Protein AF-A0A238W0Q8-F1 (afdb_monomer)

Secondary structure (DSSP, 8-state):
-HHHHHHHHHHHHHHHHHHHGGG-TTS--HHHHHHHHHHHHHHHHHHHHHHHHHH---------S---------TTHHHHHHHHHHHTT-TTHHHHHHHHHHHHHHHHHHHHHHHTT--HHHHHHHHHHTTT-S-HHHHHHH-SSSPPPHHHHHHHHHTT--HHHHHHHHHHHHHHHHS---GGGGS---S---S-------------

Organism: Halorubrum vacuolatum (NCBI:txid63740)

Foldseek 3Di:
DVVVVVVVVVVVVVVVVVVVCVVVPDDDDPVVVVVVVVVVVVVVVVVVVVVVVVVPPPPPPCPPDPDDDPPDPDPCPVVVVLVVCLQDPDPCNVVSLVVNLVVLLQLLLVLLCVLVVHDSVVSNVCLQCLVSFPQQLLSCSRHPNRPRDPVVVVVCVVVVHDSSVVNSVSSVVRSCVSPVDPPVVVPDPDPPDDDDDDDDDDDDDDDD

Solvent-accessible surface area (backbone atoms only — not comparable to full-atom values): 12603 Å² total; per-residue (Å²): 116,69,69,62,51,52,51,50,52,50,52,51,51,51,54,51,55,57,65,63,49,71,80,60,85,81,81,76,58,69,64,58,57,50,52,52,50,54,50,52,49,51,52,54,49,50,54,50,50,55,51,47,62,73,62,57,70,77,80,73,76,81,72,70,85,70,80,85,65,81,78,75,85,58,89,59,54,68,58,53,51,48,50,50,44,40,71,47,94,47,95,61,20,67,63,46,44,50,52,53,49,50,53,53,44,53,52,44,22,54,30,42,13,62,61,66,73,44,53,61,66,60,20,43,50,31,37,39,68,21,72,66,45,91,49,62,52,25,17,24,60,62,5,90,79,36,78,55,62,66,69,59,58,52,50,33,55,74,73,72,45,57,69,68,55,55,23,52,53,39,37,51,56,49,36,44,70,52,44,66,66,82,66,71,81,79,72,72,92,83,83,82,90,80,90,89,88,88,85,85,82,90,83,82,92,86,84,136

Mean predicted aligned error: 18.03 Å

Sequence (208 aa):
MRLRVAVGVATVLAGFILLFDHGLAGTIAFSTVAVTLVGAFAVVQGLRYANARRRAERRSLDPGEPERRVQAVVPGTEFDSDLTRAIGTSPRRYGLRKRLRERVRAVAITATARERNCSTARAADLVATGEWTDDPVAAAFLSPERTAPIGHRIRTRLLGRSTFRAGVEASMAAIQRADPLDTGSLADPEATTDGAEADAGKHTTEAG

Radius of gyration: 30.11 Å; Cα contacts (8 Å, |Δi|>4): 121; chains: 1; bounding box: 108×70×56 Å

pLDDT: mean 70.7, std 15.96, range [40.28, 94.06]

InterPro domains:
  IPR055693 Protein of unknown function DUF7269 [PF23933] (7-170)

Structure (mmCIF, N/CA/C/O backbone):
data_AF-A0A238W0Q8-F1
#
_entry.id   AF-A0A238W0Q8-F1
#
loop_
_atom_site.group_PDB
_atom_site.id
_atom_site.type_symbol
_atom_site.label_atom_id
_atom_site.label_alt_id
_atom_site.label_comp_id
_atom_site.label_asym_id
_atom_site.label_entity_id
_atom_site.label_seq_id
_atom_site.pdbx_PDB_ins_code
_atom_site.Cartn_x
_atom_site.Cartn_y
_atom_site.Cartn_z
_atom_site.occupancy
_atom_site.B_iso_or_equiv
_atom_site.auth_seq_id
_atom_site.auth_comp_id
_atom_site.auth_asym_id
_atom_site.auth_atom_id
_atom_site.pdbx_PDB_model_num
ATOM 1 N N . MET A 1 1 ? 18.923 9.807 -11.288 1.00 49.41 1 MET A N 1
ATOM 2 C CA . MET A 1 1 ? 20.375 9.952 -11.527 1.00 49.41 1 MET A CA 1
ATOM 3 C C . MET A 1 1 ? 21.129 8.636 -11.310 1.00 49.41 1 MET A C 1
ATOM 5 O O . MET A 1 1 ? 21.748 8.163 -12.249 1.00 49.41 1 MET A O 1
ATOM 9 N N . ARG A 1 2 ? 20.969 7.965 -10.157 1.00 49.28 2 ARG A N 1
ATOM 10 C CA . ARG A 1 2 ? 21.691 6.722 -9.793 1.00 49.28 2 ARG A CA 1
ATOM 11 C C . ARG A 1 2 ? 21.525 5.526 -10.750 1.00 49.28 2 ARG A C 1
ATOM 13 O O . ARG A 1 2 ? 22.473 4.784 -10.946 1.00 49.28 2 ARG A O 1
ATOM 20 N N . LEU A 1 3 ? 20.368 5.372 -11.403 1.00 49.50 3 LEU A N 1
ATOM 21 C CA . LEU A 1 3 ? 20.134 4.263 -12.346 1.00 49.50 3 LEU A CA 1
ATOM 22 C C . LEU A 1 3 ? 20.992 4.368 -13.620 1.00 49.50 3 LEU A C 1
ATOM 24 O O . LEU A 1 3 ? 21.417 3.354 -14.149 1.00 49.50 3 LEU A O 1
ATOM 28 N N . ARG A 1 4 ? 21.276 5.588 -14.097 1.00 63.28 4 ARG A N 1
ATOM 29 C CA . ARG A 1 4 ? 22.140 5.793 -15.274 1.00 63.28 4 ARG A CA 1
ATOM 30 C C . ARG A 1 4 ? 23.601 5.491 -14.942 1.00 63.28 4 ARG A C 1
ATOM 32 O O . ARG A 1 4 ? 24.295 4.899 -15.754 1.00 63.28 4 ARG A O 1
ATOM 39 N N . VAL A 1 5 ? 24.019 5.837 -13.724 1.00 60.97 5 VAL A N 1
ATOM 40 C CA . VAL A 1 5 ? 25.353 5.523 -13.195 1.00 60.97 5 VAL A CA 1
ATOM 41 C C . VAL A 1 5 ? 25.516 4.016 -13.002 1.00 60.97 5 VAL A C 1
ATOM 43 O O . VAL A 1 5 ? 26.518 3.469 -13.429 1.00 60.97 5 VAL A O 1
ATOM 46 N N . ALA A 1 6 ? 24.509 3.322 -12.461 1.00 59.78 6 ALA A N 1
ATOM 47 C CA . ALA A 1 6 ? 24.547 1.865 -12.313 1.00 59.78 6 ALA A CA 1
ATOM 48 C C . ALA A 1 6 ? 24.625 1.134 -13.664 1.00 59.78 6 ALA A C 1
ATOM 50 O O . ALA A 1 6 ? 25.367 0.168 -13.789 1.00 59.78 6 ALA A O 1
ATOM 51 N N . VAL A 1 7 ? 23.904 1.623 -14.681 1.00 73.50 7 VAL A N 1
ATOM 52 C CA . VAL A 1 7 ? 23.997 1.088 -16.048 1.00 73.50 7 VAL A CA 1
ATOM 53 C C . VAL A 1 7 ? 25.386 1.339 -16.634 1.00 73.50 7 VAL A C 1
ATOM 55 O O . VAL A 1 7 ? 25.973 0.416 -17.174 1.00 73.50 7 VAL A O 1
ATOM 58 N N . GLY A 1 8 ? 25.949 2.540 -16.462 1.00 71.06 8 GLY A N 1
ATOM 59 C CA . GLY A 1 8 ? 27.312 2.839 -16.911 1.00 71.06 8 GLY A CA 1
ATOM 60 C C . GLY A 1 8 ? 28.369 1.960 -16.237 1.00 71.06 8 GLY A C 1
ATOM 61 O O . GLY A 1 8 ? 29.211 1.390 -16.920 1.00 71.06 8 GLY A O 1
ATOM 62 N N . VAL A 1 9 ? 28.285 1.785 -14.915 1.00 74.12 9 VAL A N 1
ATOM 63 C CA . VAL A 1 9 ? 29.198 0.921 -14.145 1.00 74.12 9 VAL A CA 1
ATOM 64 C C . VAL A 1 9 ? 29.066 -0.541 -14.574 1.00 74.12 9 VAL A C 1
ATOM 66 O O . VAL A 1 9 ? 30.078 -1.213 -14.739 1.00 74.12 9 VAL A O 1
ATOM 69 N N . ALA A 1 10 ? 27.847 -1.025 -14.826 1.00 68.81 10 ALA A N 1
ATOM 70 C CA . ALA A 1 10 ? 27.628 -2.374 -15.342 1.00 68.81 10 ALA A CA 1
ATOM 71 C C . ALA A 1 10 ? 28.219 -2.562 -16.750 1.00 68.81 10 ALA A C 1
ATOM 73 O O . ALA A 1 10 ? 28.821 -3.597 -17.013 1.00 68.81 10 ALA A O 1
ATOM 74 N N . THR A 1 11 ? 28.112 -1.561 -17.634 1.00 79.62 11 THR A N 1
ATOM 75 C CA . THR A 1 11 ? 28.726 -1.599 -18.972 1.00 79.62 11 THR A CA 1
ATOM 76 C C . THR A 1 11 ? 30.251 -1.619 -18.897 1.00 79.62 11 THR A C 1
ATOM 78 O O . THR A 1 11 ? 30.885 -2.380 -19.623 1.00 79.62 11 THR A O 1
ATOM 81 N N . VAL A 1 12 ? 30.845 -0.822 -18.004 1.00 75.88 12 VAL A N 1
ATOM 82 C CA . VAL A 1 12 ? 32.301 -0.802 -17.793 1.00 75.88 12 VAL A CA 1
ATOM 83 C C . VAL A 1 12 ? 32.783 -2.133 -17.217 1.00 75.88 12 VAL A C 1
ATOM 85 O O . VAL A 1 12 ? 33.750 -2.685 -17.728 1.00 75.88 12 VAL A O 1
ATOM 88 N N . LEU A 1 13 ? 32.084 -2.695 -16.224 1.00 73.12 13 LEU A N 1
ATOM 89 C CA . LEU A 1 13 ? 32.409 -4.011 -15.664 1.00 73.12 13 LEU A CA 1
ATOM 90 C C . LEU A 1 13 ? 32.263 -5.131 -16.700 1.00 73.12 13 LEU A C 1
ATOM 92 O O . LEU A 1 13 ? 33.123 -5.999 -16.770 1.00 73.12 13 LEU A O 1
ATOM 96 N N . ALA A 1 14 ? 31.225 -5.094 -17.538 1.00 67.00 14 ALA A N 1
ATOM 97 C CA . ALA A 1 14 ? 31.045 -6.060 -18.618 1.00 67.00 14 ALA A CA 1
ATOM 98 C C . ALA A 1 14 ? 32.170 -5.964 -19.661 1.00 67.00 14 ALA A C 1
ATOM 100 O O . ALA A 1 14 ? 32.741 -6.984 -20.032 1.00 67.00 14 ALA A O 1
ATOM 101 N N . GLY A 1 15 ? 32.544 -4.751 -20.084 1.00 66.88 15 GLY A N 1
ATOM 102 C CA . GLY A 1 15 ? 33.684 -4.543 -20.984 1.00 66.88 15 GLY A CA 1
ATOM 103 C C . GLY A 1 15 ? 35.014 -4.991 -20.370 1.00 66.88 15 GLY A C 1
ATOM 104 O O . GLY A 1 15 ? 35.845 -5.577 -21.057 1.00 66.88 15 GLY A O 1
ATOM 105 N N . PHE A 1 16 ? 35.192 -4.779 -19.065 1.00 67.00 16 PHE A N 1
ATOM 106 C CA . PHE A 1 16 ? 36.380 -5.202 -18.325 1.00 67.00 16 PHE A CA 1
ATOM 107 C C . PHE A 1 16 ? 36.484 -6.731 -18.210 1.00 67.00 16 PHE A C 1
ATOM 109 O O . PHE A 1 16 ? 37.559 -7.289 -18.401 1.00 67.00 16 PHE A O 1
ATOM 116 N N . ILE A 1 17 ? 35.360 -7.416 -17.978 1.00 62.00 17 ILE A N 1
ATOM 117 C CA . ILE A 1 17 ? 35.271 -8.885 -17.984 1.00 62.00 17 ILE A CA 1
ATOM 118 C C . ILE A 1 17 ? 35.602 -9.446 -19.378 1.00 62.00 17 ILE A C 1
ATOM 120 O O . ILE A 1 17 ? 36.317 -10.437 -19.470 1.00 62.00 17 ILE A O 1
ATOM 124 N N . LEU A 1 18 ? 35.169 -8.781 -20.459 1.00 60.59 18 LEU A N 1
ATOM 125 C CA . LEU A 1 18 ? 35.521 -9.168 -21.834 1.00 60.59 18 LEU A CA 1
ATOM 126 C C . LEU A 1 18 ? 37.022 -9.021 -22.146 1.00 60.59 18 LEU A C 1
ATOM 128 O O . LEU A 1 18 ? 37.556 -9.817 -22.916 1.00 60.59 18 LEU A O 1
ATOM 132 N N . LEU A 1 19 ? 37.709 -8.027 -21.569 1.00 60.88 19 LEU A N 1
ATOM 133 C CA . LEU A 1 19 ? 39.157 -7.846 -21.755 1.00 60.88 19 LEU A CA 1
ATOM 134 C C . LEU A 1 19 ? 39.982 -8.920 -21.031 1.00 60.88 19 LEU A C 1
ATOM 136 O O . LEU A 1 19 ? 41.048 -9.296 -21.513 1.00 60.88 19 LEU A O 1
ATOM 140 N N . PHE A 1 20 ? 39.491 -9.422 -19.894 1.00 56.53 20 PHE A N 1
ATOM 141 C CA . PHE A 1 20 ? 40.153 -10.487 -19.132 1.00 56.53 20 PHE A CA 1
ATOM 142 C C . PHE A 1 20 ? 40.028 -11.872 -19.788 1.00 56.53 20 PHE A C 1
ATOM 144 O O . PHE A 1 20 ? 40.847 -12.749 -19.518 1.00 56.53 20 PHE A O 1
ATOM 151 N N . ASP A 1 21 ? 39.057 -12.064 -20.683 1.00 52.38 21 ASP A N 1
ATOM 152 C CA . ASP A 1 21 ? 38.753 -13.366 -21.292 1.00 52.38 21 ASP A CA 1
ATOM 153 C C . ASP A 1 21 ? 39.606 -13.685 -22.541 1.00 52.38 21 ASP A C 1
ATOM 155 O O . ASP A 1 21 ? 39.632 -14.815 -23.024 1.00 52.38 21 ASP A O 1
ATOM 159 N N . HIS A 1 22 ? 40.400 -12.727 -23.043 1.00 52.47 22 HIS A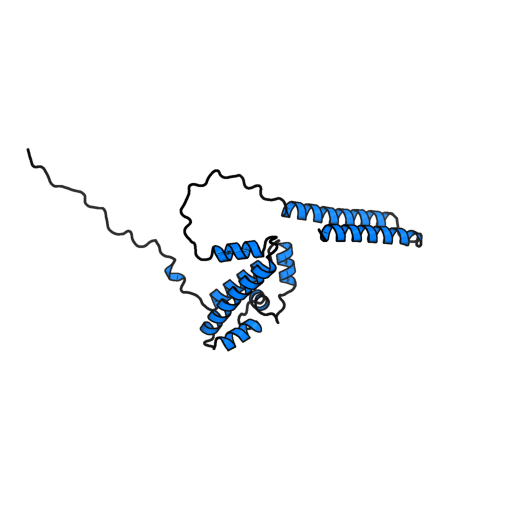 N 1
ATOM 160 C CA . HIS A 1 22 ? 41.388 -12.989 -24.109 1.00 52.47 22 HIS A CA 1
ATOM 161 C C . HIS A 1 22 ? 42.553 -13.903 -23.666 1.00 52.47 22 HIS A C 1
ATOM 163 O O . HIS A 1 22 ? 43.342 -14.329 -24.507 1.00 52.47 22 HIS A O 1
ATOM 169 N N . GLY A 1 23 ? 42.645 -14.254 -22.376 1.00 51.25 23 GLY A N 1
ATOM 170 C CA . GLY A 1 23 ? 43.566 -15.272 -21.854 1.00 51.25 23 GLY A CA 1
ATOM 171 C C . GLY A 1 23 ? 43.070 -16.723 -21.979 1.00 51.25 23 GLY A C 1
ATOM 172 O O . GLY A 1 23 ? 43.844 -17.644 -21.733 1.00 51.25 23 GLY A O 1
ATOM 173 N N . LEU A 1 24 ? 41.809 -16.946 -22.377 1.00 48.81 24 LEU A N 1
ATOM 174 C CA . LEU A 1 24 ? 41.171 -18.268 -22.500 1.00 48.81 24 LEU A CA 1
ATOM 175 C C . LEU A 1 24 ? 40.707 -18.545 -23.943 1.00 48.81 24 LEU A C 1
ATOM 177 O O . LEU A 1 24 ? 39.611 -19.049 -24.185 1.00 48.81 24 LEU A O 1
ATOM 181 N N . ALA A 1 25 ? 41.543 -18.218 -24.929 1.00 47.28 25 ALA A N 1
ATOM 182 C CA . ALA A 1 25 ? 41.241 -18.266 -26.366 1.00 47.28 25 ALA A CA 1
ATOM 183 C C . ALA A 1 25 ? 41.041 -19.680 -26.981 1.00 47.28 25 ALA A C 1
ATOM 185 O O . ALA A 1 25 ? 41.340 -19.889 -28.154 1.00 47.28 25 ALA A O 1
ATOM 186 N N . GLY A 1 26 ? 40.551 -20.669 -26.226 1.00 52.62 26 GLY A N 1
ATOM 187 C CA . GLY A 1 26 ? 40.469 -22.065 -26.673 1.00 52.62 26 GLY A CA 1
ATOM 188 C C . GLY A 1 26 ? 39.074 -22.625 -26.971 1.00 52.62 26 GLY A C 1
ATOM 189 O O . GLY A 1 26 ? 38.975 -23.548 -27.774 1.00 52.62 26 GLY A O 1
ATOM 190 N N . THR A 1 27 ? 37.997 -22.147 -26.332 1.00 54.00 27 THR A N 1
ATOM 191 C CA . THR A 1 27 ? 36.764 -22.971 -26.238 1.00 54.00 27 THR A CA 1
ATOM 192 C C . THR A 1 27 ? 35.432 -22.264 -26.485 1.00 54.00 27 THR A C 1
ATOM 194 O O . THR A 1 27 ? 34.413 -22.945 -26.605 1.00 54.00 27 THR A O 1
ATOM 197 N N . ILE A 1 28 ? 35.391 -20.935 -26.612 1.00 53.03 28 ILE A N 1
ATOM 198 C CA . ILE A 1 28 ? 34.126 -20.207 -26.795 1.00 53.03 28 ILE A CA 1
ATOM 199 C C . ILE A 1 28 ? 34.023 -19.700 -28.233 1.00 53.03 28 ILE A C 1
ATOM 201 O O . ILE A 1 28 ? 34.751 -18.805 -28.656 1.00 53.03 28 ILE A O 1
ATOM 205 N N . ALA A 1 29 ? 33.090 -20.280 -28.991 1.00 59.94 29 ALA A N 1
ATOM 206 C CA . ALA A 1 29 ? 32.780 -19.838 -30.342 1.00 59.94 29 ALA A CA 1
ATOM 207 C C . ALA A 1 29 ? 32.349 -18.362 -30.327 1.00 59.94 29 ALA A C 1
ATOM 209 O O . ALA A 1 29 ? 31.461 -17.964 -29.569 1.00 59.94 29 ALA A O 1
ATOM 210 N N . PHE A 1 30 ? 32.948 -17.558 -31.206 1.00 57.81 30 PHE A N 1
ATOM 211 C CA . PHE A 1 30 ? 32.661 -16.128 -31.383 1.00 57.81 30 PHE A CA 1
ATOM 212 C C . PHE A 1 30 ? 31.155 -15.843 -31.567 1.00 57.81 30 PHE A C 1
ATOM 214 O O . PHE A 1 30 ? 30.643 -14.797 -31.165 1.00 57.81 30 PHE A O 1
ATOM 221 N N . SER A 1 31 ? 30.422 -16.821 -32.111 1.00 63.78 31 SER A N 1
ATOM 222 C CA . SER A 1 31 ? 28.965 -16.820 -32.239 1.00 63.78 31 SER A CA 1
ATOM 223 C C . SER A 1 31 ? 28.242 -16.700 -30.897 1.00 63.78 31 SER A C 1
ATOM 225 O O . SER A 1 31 ? 27.271 -15.958 -30.800 1.00 63.78 31 SER A O 1
ATOM 227 N N . THR A 1 32 ? 28.712 -17.373 -29.845 1.00 64.31 32 THR A N 1
ATOM 228 C CA . THR A 1 32 ? 28.081 -17.340 -28.519 1.00 64.31 32 THR A CA 1
ATOM 229 C C . THR A 1 32 ? 28.226 -15.961 -27.885 1.00 64.31 32 THR A C 1
ATOM 231 O O . THR A 1 32 ? 27.254 -15.422 -27.357 1.00 64.31 32 THR A O 1
ATOM 234 N N . VAL A 1 33 ? 29.406 -15.343 -27.999 1.00 64.81 33 VAL A N 1
ATOM 235 C CA . VAL A 1 33 ? 29.647 -13.978 -27.503 1.00 64.81 33 VAL A CA 1
ATOM 236 C C . VAL A 1 33 ? 28.773 -12.976 -28.259 1.00 64.81 33 VAL A C 1
ATOM 238 O O . VAL A 1 33 ? 28.078 -12.173 -27.636 1.00 64.81 33 VAL A O 1
ATOM 241 N N . ALA A 1 34 ? 28.725 -13.069 -29.591 1.00 67.00 34 ALA A N 1
ATOM 242 C CA . ALA A 1 34 ? 27.897 -12.197 -30.420 1.00 67.00 34 ALA A CA 1
ATOM 243 C C . ALA A 1 34 ? 26.397 -12.329 -30.097 1.00 67.00 34 ALA A C 1
ATOM 245 O O . ALA A 1 34 ? 25.724 -11.322 -29.878 1.00 67.00 34 ALA A O 1
ATOM 246 N N . VAL A 1 35 ? 25.871 -13.555 -29.991 1.00 73.81 35 VAL A N 1
ATOM 247 C CA . VAL A 1 35 ? 24.459 -13.807 -29.649 1.00 73.81 35 VAL A CA 1
ATOM 248 C C . VAL A 1 35 ? 24.130 -13.298 -28.247 1.00 73.81 35 VAL A C 1
ATOM 250 O O . VAL A 1 35 ? 23.083 -12.682 -28.045 1.00 73.81 35 VAL A O 1
ATOM 253 N N . THR A 1 36 ? 25.037 -13.482 -27.285 1.00 66.81 36 THR A N 1
ATOM 254 C CA . THR A 1 36 ? 24.845 -13.000 -25.910 1.00 66.81 36 THR A CA 1
ATOM 255 C C . THR A 1 36 ? 24.818 -11.471 -25.859 1.00 66.81 36 THR A C 1
ATOM 257 O O . THR A 1 36 ? 23.957 -10.897 -25.190 1.00 66.81 36 THR A O 1
ATOM 260 N N . LEU A 1 37 ? 25.690 -10.795 -26.615 1.00 66.56 37 LEU A N 1
ATOM 261 C CA . LEU A 1 37 ? 25.694 -9.333 -26.726 1.00 66.56 37 LEU A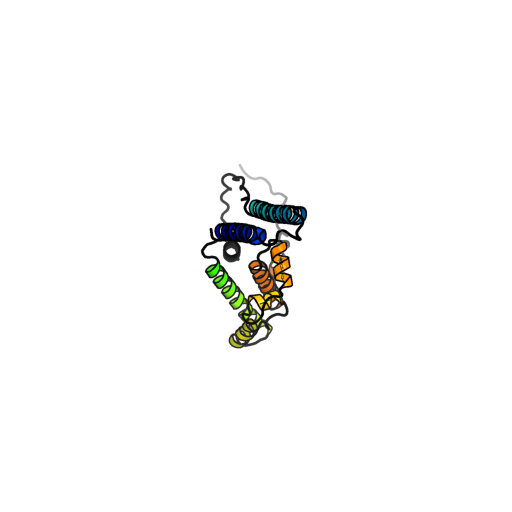 CA 1
ATOM 262 C C . LEU A 1 37 ? 24.422 -8.804 -27.395 1.00 66.56 37 LEU A C 1
ATOM 264 O O . LEU A 1 37 ? 23.821 -7.855 -26.891 1.00 66.56 37 LEU A O 1
ATOM 268 N N . VAL A 1 38 ? 23.971 -9.432 -28.484 1.00 74.88 38 VAL A N 1
ATOM 269 C CA . VAL A 1 38 ? 22.718 -9.063 -29.164 1.00 74.88 38 VAL A CA 1
ATOM 270 C C . VAL A 1 38 ? 21.519 -9.266 -28.236 1.00 74.88 38 VAL A C 1
ATOM 272 O O . VAL A 1 38 ? 20.672 -8.378 -28.124 1.00 74.88 38 VAL A O 1
ATOM 275 N N . GLY A 1 39 ? 2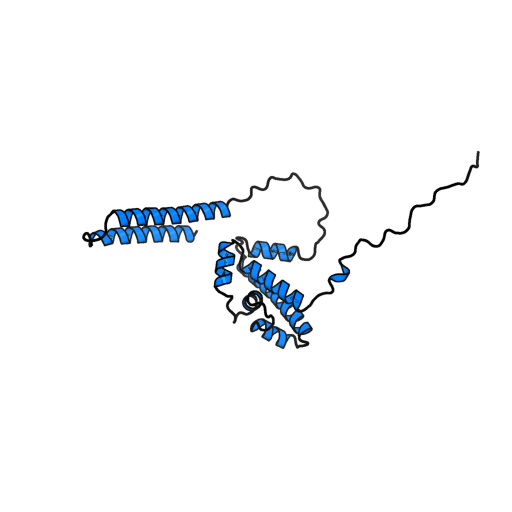1.469 -10.385 -27.509 1.00 73.56 39 GLY A N 1
ATOM 276 C CA . GLY A 1 39 ? 20.428 -10.664 -26.520 1.00 73.56 39 GLY A CA 1
ATOM 277 C C . GLY A 1 39 ? 20.420 -9.645 -25.378 1.00 73.56 39 GLY A C 1
ATOM 278 O O . GLY A 1 39 ? 19.374 -9.081 -25.052 1.00 73.56 39 GLY A O 1
ATOM 279 N N . ALA A 1 40 ? 21.589 -9.332 -24.816 1.00 77.00 40 ALA A N 1
ATOM 280 C CA . ALA A 1 40 ? 21.728 -8.310 -23.784 1.00 77.00 40 ALA A CA 1
ATOM 281 C C . ALA A 1 40 ? 21.280 -6.929 -24.292 1.00 77.00 40 ALA A C 1
ATOM 283 O O . ALA A 1 40 ? 20.534 -6.223 -23.609 1.00 77.00 40 ALA A O 1
ATOM 284 N N . PHE A 1 41 ? 21.664 -6.564 -25.518 1.00 75.06 41 PHE A N 1
ATOM 285 C CA . PHE A 1 41 ? 21.267 -5.305 -26.140 1.00 75.06 41 PHE A CA 1
ATOM 286 C C . PHE A 1 41 ? 19.751 -5.229 -26.361 1.00 75.06 41 PHE A C 1
ATOM 288 O O . PHE A 1 41 ? 19.130 -4.212 -26.040 1.00 75.06 41 PHE A O 1
ATOM 295 N N . ALA A 1 42 ? 19.129 -6.317 -26.824 1.00 72.69 42 ALA A N 1
ATOM 296 C CA . ALA A 1 42 ? 17.682 -6.412 -26.989 1.00 72.69 42 ALA A CA 1
ATOM 297 C C . ALA A 1 42 ? 16.938 -6.228 -25.655 1.00 72.69 42 ALA A C 1
ATOM 299 O O . ALA A 1 42 ? 15.967 -5.469 -25.592 1.00 72.69 42 ALA A O 1
ATOM 300 N N . VAL A 1 43 ? 17.423 -6.835 -24.564 1.00 76.00 43 VAL A N 1
ATOM 301 C CA . VAL A 1 43 ? 16.848 -6.657 -23.218 1.00 76.00 43 VAL A CA 1
ATOM 302 C C . VAL A 1 43 ? 16.968 -5.207 -22.753 1.00 76.00 43 VAL A C 1
ATOM 304 O O . VAL A 1 43 ? 15.984 -4.632 -22.279 1.00 76.00 43 VAL A O 1
ATOM 307 N N . VAL A 1 44 ? 18.142 -4.585 -22.918 1.00 80.12 44 VAL A N 1
ATOM 308 C CA . VAL A 1 44 ? 18.363 -3.177 -22.550 1.00 80.12 44 VAL A CA 1
ATOM 309 C C . VAL A 1 44 ? 17.414 -2.262 -23.323 1.00 80.12 44 VAL A C 1
ATOM 311 O O . VAL A 1 44 ? 16.769 -1.401 -22.717 1.00 80.12 44 VAL A O 1
ATOM 314 N N . GLN A 1 45 ? 17.264 -2.471 -24.633 1.00 77.81 45 GLN A N 1
ATOM 315 C CA . GLN A 1 45 ? 16.379 -1.650 -25.457 1.00 77.81 45 GLN A CA 1
ATOM 316 C C . GLN A 1 45 ? 14.901 -1.892 -25.184 1.00 77.81 45 GLN A C 1
ATOM 318 O O . GLN A 1 45 ? 14.142 -0.921 -25.116 1.00 77.81 45 GLN A O 1
ATOM 323 N N . GLY A 1 46 ? 14.499 -3.132 -24.908 1.00 75.88 46 GLY A N 1
ATOM 324 C CA . GLY A 1 46 ? 13.158 -3.447 -24.423 1.00 75.88 46 GLY A CA 1
ATOM 325 C C . GLY A 1 46 ? 12.846 -2.721 -23.113 1.00 75.88 46 GLY A C 1
ATOM 326 O O . GLY A 1 46 ? 11.815 -2.052 -22.998 1.00 75.88 46 GLY A O 1
ATOM 327 N N . LEU A 1 47 ? 13.772 -2.749 -22.146 1.00 73.19 47 LEU A N 1
ATOM 328 C CA . LEU A 1 47 ? 13.638 -2.011 -20.887 1.00 73.19 47 LEU A CA 1
ATOM 329 C C . LEU A 1 47 ? 13.554 -0.498 -21.114 1.00 73.19 47 LEU A C 1
ATOM 331 O O . LEU A 1 47 ? 12.763 0.186 -20.457 1.00 73.19 47 LEU A O 1
ATOM 335 N N . ARG A 1 48 ? 14.364 0.040 -22.033 1.00 78.44 48 ARG A N 1
ATOM 336 C CA . ARG A 1 48 ? 14.383 1.470 -22.363 1.00 78.44 48 ARG A CA 1
ATOM 337 C C . ARG A 1 48 ? 13.065 1.906 -22.996 1.00 78.44 48 ARG A C 1
ATOM 339 O O . ARG A 1 48 ? 12.506 2.914 -22.569 1.00 78.44 48 ARG A O 1
ATOM 346 N N . TYR A 1 49 ? 12.549 1.133 -23.950 1.00 76.62 49 TYR A N 1
ATOM 347 C CA . TYR A 1 49 ? 11.273 1.383 -24.618 1.00 76.62 49 TYR A CA 1
ATOM 348 C C . TYR A 1 49 ? 10.096 1.290 -23.643 1.00 76.62 49 TYR A C 1
ATOM 350 O O . TYR A 1 49 ? 9.293 2.218 -23.553 1.00 76.62 49 TYR A O 1
ATOM 358 N N . ALA A 1 50 ? 10.039 0.234 -22.827 1.00 70.38 50 ALA A N 1
ATOM 359 C CA . ALA A 1 50 ? 9.011 0.081 -21.801 1.00 70.38 50 ALA A CA 1
ATOM 360 C C . ALA A 1 50 ? 9.039 1.236 -20.783 1.00 70.38 50 ALA A C 1
ATOM 362 O O . ALA A 1 50 ? 7.991 1.761 -20.401 1.00 70.38 50 ALA A O 1
ATOM 363 N N . ASN A 1 51 ? 10.230 1.687 -20.372 1.00 67.25 51 ASN A N 1
ATOM 364 C CA . ASN A 1 51 ? 10.375 2.851 -19.496 1.00 67.25 51 ASN A CA 1
ATOM 365 C C . ASN A 1 51 ? 9.976 4.164 -20.176 1.00 67.25 51 ASN A C 1
ATOM 367 O O . ASN A 1 51 ? 9.358 5.006 -19.526 1.00 67.25 51 ASN A O 1
ATOM 371 N N . ALA A 1 52 ? 10.312 4.349 -21.454 1.00 69.12 52 ALA A N 1
ATOM 372 C CA . ALA A 1 52 ? 9.906 5.519 -22.226 1.00 69.12 52 ALA A CA 1
ATOM 373 C C . ALA A 1 52 ? 8.381 5.569 -22.373 1.00 69.12 52 ALA A C 1
ATOM 375 O O . ALA A 1 52 ? 7.780 6.605 -22.114 1.00 69.12 52 ALA A O 1
ATOM 376 N N . ARG A 1 53 ? 7.738 4.429 -22.656 1.00 65.88 53 ARG A N 1
ATOM 377 C CA . ARG A 1 53 ? 6.276 4.324 -22.723 1.00 65.88 53 ARG A CA 1
ATOM 378 C C . ARG A 1 53 ? 5.608 4.641 -21.387 1.00 65.88 53 ARG A C 1
ATOM 380 O O . ARG A 1 53 ? 4.580 5.304 -21.372 1.00 65.88 53 ARG A O 1
ATOM 387 N N . ARG A 1 54 ? 6.198 4.218 -20.264 1.00 60.69 54 ARG A N 1
ATOM 388 C CA . ARG A 1 54 ? 5.697 4.548 -18.915 1.00 60.69 54 ARG A CA 1
ATOM 389 C C . ARG A 1 54 ? 5.913 6.014 -18.521 1.00 60.69 54 ARG A C 1
ATOM 391 O O . ARG A 1 54 ? 5.234 6.488 -17.618 1.00 60.69 54 ARG A O 1
ATOM 398 N N . ARG A 1 55 ? 6.871 6.703 -19.147 1.00 56.47 55 ARG A N 1
ATOM 399 C CA . ARG A 1 55 ? 7.202 8.118 -18.903 1.00 56.47 55 ARG A CA 1
ATOM 400 C C . ARG A 1 55 ? 6.630 9.074 -19.936 1.00 56.47 55 ARG A C 1
ATOM 402 O O . ARG A 1 55 ? 6.810 10.273 -19.767 1.00 56.47 55 ARG A O 1
ATOM 409 N N . ALA A 1 56 ? 5.997 8.567 -20.989 1.00 53.91 56 ALA A N 1
ATOM 410 C CA . ALA A 1 56 ? 5.249 9.394 -21.911 1.00 53.91 56 ALA A CA 1
ATOM 411 C C . ALA A 1 56 ? 4.106 10.028 -21.112 1.00 53.91 56 ALA A C 1
ATOM 413 O O . ALA A 1 56 ? 3.080 9.395 -20.859 1.00 53.91 56 ALA A O 1
ATOM 414 N N . GLU A 1 57 ? 4.352 11.246 -20.631 1.00 47.50 57 GLU A N 1
ATOM 415 C CA . GLU A 1 57 ? 3.339 12.114 -20.063 1.00 47.50 57 GLU A CA 1
ATOM 416 C C . GLU A 1 57 ? 2.186 12.143 -21.052 1.00 47.50 57 GLU A C 1
ATOM 418 O O . GLU A 1 57 ? 2.363 12.431 -22.239 1.00 47.50 57 GLU A O 1
ATOM 423 N N . ARG A 1 58 ? 1.001 11.767 -20.563 1.00 51.31 58 ARG A N 1
ATOM 424 C CA . ARG A 1 58 ? -0.236 12.048 -21.273 1.00 51.31 58 ARG A CA 1
ATOM 425 C C . ARG A 1 58 ? -0.246 13.558 -21.428 1.00 51.31 58 ARG A C 1
ATOM 427 O O . ARG A 1 58 ? -0.428 14.267 -20.444 1.00 51.31 58 ARG A O 1
ATOM 434 N N . ARG A 1 59 ? 0.057 14.029 -22.635 1.00 49.12 59 ARG A N 1
ATOM 435 C CA . ARG A 1 59 ? -0.100 15.425 -23.010 1.00 49.12 59 ARG A CA 1
ATOM 436 C C . ARG A 1 59 ? -1.592 15.687 -22.853 1.00 49.12 59 ARG A C 1
ATOM 438 O O . ARG A 1 59 ? -2.383 15.216 -23.666 1.00 49.12 59 ARG A O 1
ATOM 445 N N . SER A 1 60 ? -1.963 16.264 -21.713 1.00 50.47 60 SER A N 1
ATOM 446 C CA . SER A 1 60 ? -3.335 16.668 -21.457 1.00 50.47 60 SER A CA 1
ATOM 447 C C . SER A 1 60 ? -3.633 17.700 -22.526 1.00 50.47 60 SER A C 1
ATOM 449 O O . SER A 1 60 ? -2.937 18.710 -22.609 1.00 50.47 60 SER A O 1
ATOM 451 N N . LEU A 1 61 ? -4.573 17.387 -23.412 1.00 57.19 61 LEU A N 1
ATOM 452 C CA . LEU A 1 61 ? -5.189 18.419 -24.227 1.00 57.19 61 LEU A CA 1
ATOM 453 C C . LEU A 1 61 ? -5.776 19.404 -23.226 1.00 57.19 61 LEU A C 1
ATOM 455 O O . LEU A 1 61 ? -6.465 18.955 -22.312 1.00 57.19 61 LEU A O 1
ATOM 459 N N . ASP A 1 62 ? -5.390 20.670 -23.337 1.00 62.38 62 ASP A N 1
ATOM 460 C CA . ASP A 1 62 ? -5.900 21.754 -22.509 1.00 62.38 62 ASP A CA 1
ATOM 461 C C . ASP A 1 62 ? -7.391 21.902 -22.836 1.00 62.38 62 ASP A C 1
ATOM 463 O O . ASP A 1 62 ? -7.730 22.386 -23.923 1.00 62.38 62 ASP A O 1
ATOM 467 N N . PRO A 1 63 ? -8.298 21.367 -22.000 1.00 63.31 63 PRO A N 1
ATOM 468 C CA . PRO A 1 63 ? -9.708 21.627 -22.177 1.00 63.31 63 PRO A CA 1
ATOM 469 C C . PRO A 1 63 ? -9.873 23.051 -21.657 1.00 63.31 63 PRO A C 1
ATOM 471 O O . PRO A 1 63 ? -9.777 23.252 -20.449 1.00 63.31 63 PRO A O 1
ATOM 474 N N . GLY A 1 64 ? -9.997 24.024 -22.565 1.00 70.00 64 GLY A N 1
ATOM 475 C CA . GLY A 1 64 ? -10.047 25.448 -22.215 1.00 70.00 64 GLY A CA 1
ATOM 476 C C . GLY A 1 64 ? -10.955 25.746 -21.017 1.00 70.00 64 GLY A C 1
ATOM 477 O O . GLY A 1 64 ? -11.839 24.950 -20.710 1.00 70.00 64 GLY A O 1
ATOM 478 N N . GLU A 1 65 ? -10.701 26.881 -20.355 1.00 57.59 65 GLU A N 1
ATOM 479 C CA . GLU A 1 65 ? -11.172 27.216 -19.001 1.00 57.59 65 GLU A CA 1
ATOM 480 C C . GLU A 1 65 ? -12.486 26.513 -18.614 1.00 57.59 65 GLU A C 1
ATOM 482 O O . GLU A 1 65 ? -13.553 26.865 -19.132 1.00 57.59 65 GLU A O 1
ATOM 487 N N . PRO A 1 66 ? -12.430 25.490 -17.740 1.00 65.25 66 PRO A N 1
ATOM 488 C CA . PRO A 1 66 ? -13.630 24.799 -17.319 1.00 65.25 66 PRO A CA 1
ATOM 489 C C . PRO A 1 66 ? -14.562 25.808 -16.658 1.00 65.25 66 PRO A C 1
ATOM 491 O O . PRO A 1 66 ? -14.155 26.577 -15.786 1.00 65.25 66 PRO A O 1
ATOM 494 N N . GLU A 1 67 ? -15.831 25.781 -17.060 1.00 69.44 67 GLU A N 1
ATOM 495 C CA . GLU A 1 67 ? -16.880 26.540 -16.394 1.00 69.44 67 GLU A CA 1
ATOM 496 C C . GLU A 1 67 ? -16.778 26.288 -14.885 1.00 69.44 67 GLU A C 1
ATOM 498 O O . GLU A 1 67 ? -16.705 25.136 -14.437 1.00 69.44 67 GLU A O 1
ATOM 503 N N . ARG A 1 68 ? -16.666 27.371 -14.109 1.00 58.97 68 ARG A N 1
ATOM 504 C CA . ARG A 1 68 ? -16.294 27.337 -12.694 1.00 58.97 68 ARG A CA 1
ATOM 505 C C . ARG A 1 68 ? -17.417 26.717 -11.869 1.00 58.97 68 ARG A C 1
ATOM 507 O O . ARG A 1 68 ? -18.180 27.414 -11.209 1.00 58.97 68 ARG A O 1
ATOM 514 N N . ARG A 1 69 ? -17.519 25.389 -11.885 1.00 58.50 69 ARG A N 1
ATOM 515 C CA . ARG A 1 69 ? -18.360 24.659 -10.943 1.00 58.50 69 ARG A CA 1
ATOM 516 C C . ARG A 1 69 ? -17.747 24.843 -9.564 1.00 58.50 69 ARG A C 1
ATOM 518 O O . ARG A 1 69 ? -16.560 24.578 -9.363 1.00 58.50 69 ARG A O 1
ATOM 525 N N . VAL A 1 70 ? -18.556 25.303 -8.618 1.00 63.12 70 VAL A N 1
ATOM 526 C CA . VAL A 1 70 ? -18.222 25.239 -7.195 1.00 63.12 70 VAL A CA 1
ATOM 527 C C . VAL A 1 70 ? -17.852 23.784 -6.909 1.00 63.12 70 VAL A C 1
ATOM 529 O O . VAL A 1 70 ? -18.681 22.893 -7.085 1.00 63.12 70 VAL A O 1
ATOM 532 N N . GLN A 1 71 ? -16.584 23.521 -6.572 1.00 60.59 71 GLN A N 1
ATOM 533 C CA . GLN A 1 71 ? -16.153 22.172 -6.222 1.00 60.59 71 GLN A CA 1
ATOM 534 C C . GLN A 1 71 ? -16.914 21.768 -4.966 1.00 60.59 71 GLN A C 1
ATOM 536 O O . GLN A 1 71 ? -16.638 22.270 -3.877 1.00 60.59 71 GLN A O 1
ATOM 541 N N . ALA A 1 72 ? -17.885 20.873 -5.124 1.00 67.38 72 ALA A N 1
ATOM 542 C CA . ALA A 1 72 ? -18.442 20.170 -3.988 1.00 67.38 72 ALA A CA 1
ATOM 543 C C . ALA A 1 72 ? -17.284 19.437 -3.301 1.00 67.38 72 ALA A C 1
ATOM 545 O O . ALA A 1 72 ? -16.529 18.703 -3.947 1.00 67.38 72 ALA A O 1
ATOM 546 N N . VAL A 1 73 ? -17.112 19.669 -2.000 1.00 69.31 73 VAL A N 1
ATOM 547 C CA . VAL A 1 73 ? -16.129 18.945 -1.195 1.00 69.31 73 VAL A CA 1
ATOM 548 C C . VAL A 1 73 ? -16.637 17.514 -1.062 1.00 69.31 73 VAL A C 1
ATOM 550 O O . VAL A 1 73 ? -17.431 17.206 -0.179 1.00 69.31 73 VAL A O 1
ATOM 553 N N . VAL A 1 74 ? -16.222 16.642 -1.981 1.00 77.38 74 VAL A N 1
ATOM 554 C CA . VAL A 1 74 ? -16.531 15.215 -1.895 1.00 77.38 74 VAL A CA 1
ATOM 555 C C . VAL A 1 74 ? -15.671 14.621 -0.772 1.00 77.38 74 VAL A C 1
ATOM 557 O O . VAL A 1 74 ? -14.436 14.761 -0.811 1.00 77.38 74 VAL A O 1
ATOM 560 N N . PRO A 1 75 ? -16.281 13.970 0.236 1.00 75.94 75 PRO A N 1
ATOM 561 C CA . PRO A 1 75 ? -15.540 13.284 1.285 1.00 75.94 75 PRO A CA 1
ATOM 562 C C . PRO A 1 75 ? -14.535 12.296 0.680 1.00 75.94 75 PRO A C 1
ATOM 564 O O . PRO A 1 75 ? -14.866 11.534 -0.220 1.00 75.94 75 PRO A O 1
ATOM 567 N N . GLY A 1 76 ? -13.289 12.317 1.158 1.00 79.94 76 GLY A N 1
ATOM 568 C CA . GLY A 1 76 ? -12.233 11.403 0.695 1.00 79.94 76 GLY A CA 1
ATOM 569 C C . GLY A 1 76 ? -11.318 11.944 -0.411 1.00 79.94 76 GLY A C 1
ATOM 570 O O . GLY A 1 76 ? -10.234 11.397 -0.604 1.00 79.94 76 GLY A O 1
ATOM 571 N N . THR A 1 77 ? -11.649 13.071 -1.045 1.00 83.62 77 THR A N 1
ATOM 572 C CA . THR A 1 77 ? -10.812 13.691 -2.099 1.00 83.62 77 THR A CA 1
ATOM 573 C C . THR A 1 77 ? -9.379 13.994 -1.654 1.00 83.62 77 THR A C 1
ATOM 575 O O . THR A 1 77 ? -8.424 13.753 -2.398 1.00 83.62 77 THR A O 1
ATOM 578 N N . GLU A 1 78 ? -9.194 14.462 -0.420 1.00 84.38 78 GLU A N 1
ATOM 579 C CA . GLU A 1 78 ? -7.859 14.677 0.148 1.00 84.38 78 GLU A CA 1
ATOM 580 C C . GLU A 1 78 ? -7.077 13.368 0.306 1.00 84.38 78 GLU A C 1
ATOM 582 O O . GLU A 1 78 ? -5.888 13.307 -0.015 1.00 84.38 78 GLU A O 1
ATOM 587 N N . PHE A 1 79 ? -7.745 12.300 0.754 1.00 85.38 79 PHE A N 1
ATOM 588 C CA . PHE A 1 79 ? -7.123 10.987 0.923 1.00 85.38 79 PHE A CA 1
ATOM 589 C C . PHE A 1 79 ? -6.700 10.397 -0.428 1.00 85.38 79 PHE A C 1
ATOM 591 O O . PHE A 1 79 ? -5.584 9.889 -0.553 1.00 85.38 79 PHE A O 1
ATOM 598 N N . ASP A 1 80 ? -7.539 10.531 -1.454 1.00 86.69 80 ASP A N 1
ATOM 599 C CA . ASP A 1 80 ? -7.249 10.058 -2.810 1.00 86.69 80 ASP A CA 1
ATOM 600 C C . ASP A 1 80 ? -6.110 10.840 -3.472 1.00 86.69 80 ASP A C 1
ATOM 602 O O . ASP A 1 80 ? -5.245 10.266 -4.153 1.00 86.69 80 ASP A O 1
ATOM 606 N N . SER A 1 81 ? -6.059 12.151 -3.231 1.00 85.19 81 SER A N 1
ATOM 607 C CA . SER A 1 81 ? -4.959 13.017 -3.657 1.00 85.19 81 SER A CA 1
ATOM 608 C C . SER A 1 81 ? -3.642 12.608 -2.989 1.00 85.19 81 SER A C 1
ATOM 610 O O . SER A 1 81 ? -2.623 12.400 -3.666 1.00 85.19 81 SER A O 1
ATOM 612 N N . ASP A 1 82 ? -3.666 12.380 -1.673 1.00 87.00 82 ASP A N 1
ATOM 613 C CA . ASP A 1 82 ? -2.510 11.907 -0.918 1.00 87.00 82 ASP A CA 1
ATOM 614 C C . ASP A 1 82 ? -2.057 10.518 -1.378 1.00 87.00 82 ASP A C 1
ATOM 616 O O . ASP A 1 82 ? -0.858 10.287 -1.576 1.00 87.00 82 ASP A O 1
ATOM 620 N N . LEU A 1 83 ? -2.989 9.594 -1.625 1.00 87.19 83 LEU A N 1
ATOM 621 C CA . LEU A 1 83 ? -2.693 8.260 -2.143 1.00 87.19 83 LEU A CA 1
ATOM 622 C C . LEU A 1 83 ? -2.035 8.343 -3.524 1.00 87.19 83 LEU A C 1
ATOM 624 O O . LEU A 1 83 ? -1.013 7.694 -3.777 1.00 87.19 83 LEU A O 1
ATOM 628 N N . THR A 1 84 ? -2.563 9.190 -4.406 1.00 87.06 84 THR A N 1
ATOM 629 C CA . THR A 1 84 ? -2.003 9.429 -5.742 1.00 87.06 84 THR A CA 1
ATOM 630 C C . THR A 1 84 ? -0.582 9.980 -5.651 1.00 87.06 84 THR A C 1
ATOM 632 O O . THR A 1 84 ? 0.342 9.442 -6.275 1.00 87.06 84 THR A O 1
ATOM 635 N N . ARG A 1 85 ? -0.349 10.975 -4.791 1.00 84.69 85 ARG A N 1
ATOM 636 C CA . ARG A 1 85 ? 0.983 11.548 -4.554 1.00 84.69 85 ARG A CA 1
ATOM 637 C C . ARG A 1 85 ? 1.944 10.540 -3.901 1.00 84.69 85 ARG A C 1
ATOM 639 O O . ARG A 1 85 ? 3.132 10.524 -4.235 1.00 84.69 85 ARG A O 1
ATOM 646 N N . ALA A 1 86 ? 1.450 9.641 -3.046 1.00 84.69 86 ALA A N 1
ATOM 647 C CA . ALA A 1 86 ? 2.221 8.565 -2.413 1.00 84.69 86 ALA A CA 1
ATOM 648 C C . ALA A 1 86 ? 2.615 7.437 -3.392 1.00 84.69 86 ALA A C 1
ATOM 650 O O . ALA A 1 86 ? 3.552 6.661 -3.142 1.00 84.69 86 ALA A O 1
ATOM 651 N N . ILE A 1 87 ? 1.928 7.339 -4.530 1.00 84.88 87 ILE A N 1
ATOM 652 C CA . ILE A 1 87 ? 2.214 6.385 -5.606 1.00 84.88 87 ILE A CA 1
ATOM 653 C C . ILE A 1 87 ? 2.995 7.041 -6.756 1.00 84.88 87 ILE A C 1
ATOM 655 O O . ILE A 1 87 ? 3.707 6.339 -7.468 1.00 84.88 87 ILE A O 1
ATOM 659 N N . GLY A 1 88 ? 2.970 8.367 -6.896 1.00 80.19 88 GLY A N 1
ATOM 660 C CA . GLY A 1 88 ? 3.764 9.131 -7.870 1.00 80.19 88 GLY A CA 1
ATOM 661 C C . GLY A 1 88 ? 5.222 9.381 -7.455 1.00 80.19 88 GLY A C 1
ATOM 662 O O . GLY A 1 88 ? 5.678 8.902 -6.418 1.00 80.19 88 GLY A O 1
ATOM 663 N N . THR A 1 89 ? 5.978 10.139 -8.253 1.00 72.62 89 THR A N 1
ATOM 664 C CA . THR A 1 89 ? 7.430 10.399 -8.076 1.00 72.62 89 THR A CA 1
ATOM 665 C C . THR A 1 89 ? 7.730 11.536 -7.079 1.00 72.62 89 THR A C 1
ATOM 667 O O . THR A 1 89 ? 8.715 12.253 -7.218 1.00 72.62 89 THR A O 1
ATOM 670 N N . SER A 1 90 ? 6.880 11.742 -6.068 1.00 74.75 90 SER A N 1
ATOM 671 C CA . SER A 1 90 ? 7.041 12.860 -5.129 1.00 74.75 90 SER A CA 1
ATOM 672 C C . SER A 1 90 ? 8.283 12.694 -4.229 1.00 74.75 90 SER A C 1
ATOM 674 O O . SER A 1 90 ? 8.492 11.605 -3.686 1.00 74.75 90 SER A O 1
ATOM 676 N N . PRO A 1 91 ? 9.067 13.762 -3.971 1.00 73.19 91 PRO A N 1
ATOM 677 C CA . PRO A 1 91 ? 10.182 13.733 -3.018 1.00 73.19 91 PRO A CA 1
ATOM 678 C C . PRO A 1 91 ? 9.754 13.351 -1.593 1.00 73.19 91 PRO A C 1
ATOM 680 O O . PRO A 1 91 ? 10.503 12.712 -0.861 1.00 73.19 91 PRO A O 1
ATOM 683 N N . ARG A 1 92 ? 8.517 13.694 -1.202 1.00 79.69 92 ARG A N 1
ATOM 684 C CA . ARG A 1 92 ? 7.962 13.446 0.143 1.00 79.69 92 ARG A CA 1
ATOM 685 C C . ARG A 1 92 ? 7.178 12.134 0.253 1.00 79.69 92 ARG A C 1
ATOM 687 O O . ARG A 1 92 ? 6.456 11.916 1.225 1.00 79.69 92 ARG A O 1
ATOM 694 N N . ARG A 1 93 ? 7.335 11.230 -0.721 1.00 81.75 93 ARG A N 1
ATOM 695 C CA . ARG A 1 93 ? 6.588 9.967 -0.817 1.00 81.75 93 ARG A CA 1
ATOM 696 C C . ARG A 1 93 ? 6.642 9.128 0.462 1.00 81.75 93 ARG A C 1
ATOM 698 O O . ARG A 1 93 ? 5.628 8.560 0.848 1.00 81.75 93 ARG A O 1
ATOM 705 N N . TYR A 1 94 ? 7.804 9.027 1.108 1.00 81.38 94 TYR A N 1
ATOM 706 C CA . TYR A 1 94 ? 7.959 8.206 2.314 1.00 81.38 94 TYR A CA 1
ATOM 707 C C . TYR A 1 94 ? 7.083 8.707 3.471 1.00 81.38 94 TYR A C 1
ATOM 709 O O . TYR A 1 94 ? 6.320 7.932 4.043 1.00 81.38 94 TYR A O 1
ATOM 717 N N . GLY A 1 95 ? 7.133 10.012 3.759 1.00 84.69 95 GLY A N 1
ATOM 718 C CA . GLY A 1 95 ? 6.317 10.622 4.809 1.00 84.69 95 GLY A CA 1
ATOM 719 C C . GLY A 1 95 ? 4.823 10.495 4.523 1.00 84.69 95 GLY A C 1
ATOM 720 O O . GLY A 1 95 ? 4.056 10.164 5.420 1.00 84.69 95 GLY A O 1
ATOM 721 N N . LEU A 1 96 ? 4.422 10.670 3.262 1.00 87.12 96 LEU A N 1
ATOM 722 C CA . LEU A 1 96 ? 3.024 10.536 2.855 1.00 87.12 96 LEU A CA 1
ATOM 723 C C . LEU A 1 96 ? 2.513 9.097 3.009 1.00 87.12 96 LEU A C 1
ATOM 725 O O . LEU A 1 96 ? 1.445 8.875 3.565 1.00 87.12 96 LEU A O 1
ATOM 729 N N . ARG A 1 97 ? 3.322 8.104 2.616 1.00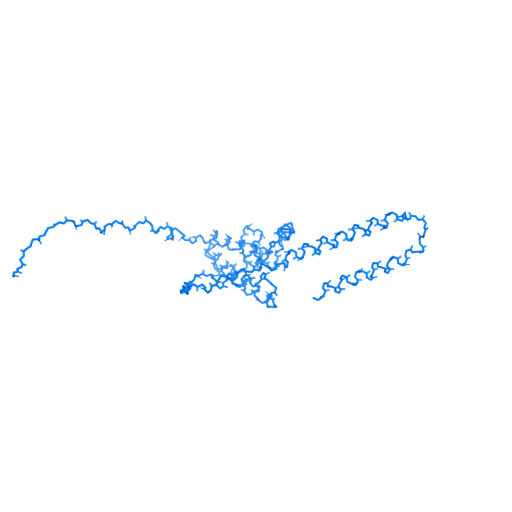 87.94 97 ARG A N 1
ATOM 730 C CA . ARG A 1 97 ? 3.006 6.682 2.828 1.00 87.94 97 ARG A CA 1
ATOM 731 C C . ARG A 1 97 ? 2.875 6.329 4.302 1.00 87.94 97 ARG A C 1
ATOM 733 O O . ARG A 1 97 ? 1.972 5.577 4.649 1.00 87.94 97 ARG A O 1
ATOM 740 N N . LYS A 1 98 ? 3.760 6.862 5.151 1.00 87.75 98 LYS A N 1
ATOM 741 C CA . LYS A 1 98 ? 3.687 6.658 6.602 1.00 87.75 98 LYS A CA 1
ATOM 742 C C . LYS A 1 98 ? 2.390 7.245 7.165 1.00 87.75 98 LYS A C 1
ATOM 744 O O . LYS A 1 98 ? 1.675 6.534 7.853 1.00 87.75 98 LYS A O 1
ATOM 749 N N . ARG A 1 99 ? 2.050 8.493 6.815 1.00 89.31 99 ARG A N 1
ATOM 750 C CA . ARG A 1 99 ? 0.806 9.148 7.266 1.00 89.31 99 ARG A CA 1
ATOM 751 C C . ARG A 1 99 ? -0.449 8.402 6.813 1.00 89.31 99 ARG A C 1
ATOM 753 O O . ARG A 1 99 ? -1.340 8.179 7.622 1.00 89.31 99 ARG A O 1
ATOM 760 N N . LEU A 1 100 ? -0.501 7.987 5.546 1.00 90.94 100 LEU A N 1
ATOM 761 C CA . LEU A 1 100 ? -1.621 7.207 5.010 1.00 90.94 100 LEU A CA 1
ATOM 762 C C . LEU A 1 100 ? -1.759 5.860 5.716 1.00 90.94 100 LEU A C 1
ATOM 764 O O . LEU A 1 100 ? -2.861 5.488 6.101 1.00 90.94 100 LEU A O 1
ATOM 768 N N . ARG A 1 101 ? -0.645 5.147 5.924 1.00 90.19 101 ARG A N 1
ATOM 769 C CA . ARG A 1 101 ? -0.655 3.884 6.665 1.00 90.19 101 ARG A CA 1
ATOM 770 C C . ARG A 1 101 ? -1.165 4.078 8.090 1.00 90.19 101 ARG A C 1
ATOM 772 O O . ARG A 1 101 ? -1.970 3.272 8.531 1.00 90.19 101 ARG A O 1
ATOM 779 N N . GLU A 1 102 ? -0.741 5.137 8.772 1.00 91.38 102 GLU A N 1
ATOM 780 C CA . GLU A 1 102 ? -1.183 5.413 10.142 1.00 91.38 102 GLU A CA 1
ATOM 781 C C . GLU A 1 102 ? -2.678 5.744 10.208 1.00 91.38 102 GLU A C 1
ATOM 783 O O . GLU A 1 102 ? -3.378 5.234 11.075 1.00 91.38 102 GLU A O 1
ATOM 788 N N . ARG A 1 103 ? -3.195 6.521 9.243 1.00 91.56 103 ARG A N 1
ATOM 789 C CA . ARG A 1 103 ? -4.639 6.779 9.112 1.00 91.56 103 ARG A CA 1
ATOM 790 C C . ARG A 1 103 ? -5.430 5.489 8.910 1.00 91.56 103 ARG A C 1
ATOM 792 O O . ARG A 1 103 ? -6.402 5.265 9.619 1.00 91.56 103 ARG A O 1
ATOM 799 N N . VAL A 1 104 ? -5.011 4.640 7.969 1.00 92.62 104 VAL A N 1
ATOM 800 C CA . VAL A 1 104 ? -5.680 3.352 7.707 1.00 92.62 104 VAL A CA 1
ATOM 801 C C . VAL A 1 104 ? -5.590 2.436 8.929 1.00 92.62 104 VAL A C 1
ATOM 803 O O . VAL A 1 104 ? -6.578 1.805 9.287 1.00 92.62 104 VAL A O 1
ATOM 806 N N . ARG A 1 105 ? -4.439 2.404 9.613 1.00 92.38 105 ARG A N 1
ATOM 807 C CA . ARG A 1 105 ? -4.250 1.646 10.855 1.00 92.38 105 ARG A CA 1
ATOM 808 C C . ARG A 1 105 ? -5.206 2.110 11.950 1.00 92.38 105 ARG A C 1
ATOM 810 O O . ARG A 1 105 ? -5.833 1.264 12.568 1.00 92.38 105 ARG A O 1
ATOM 817 N N . ALA A 1 106 ? -5.344 3.415 12.173 1.00 92.75 106 ALA A N 1
ATOM 818 C CA . ALA A 1 106 ? -6.256 3.941 13.187 1.00 92.75 106 ALA A CA 1
ATOM 819 C C . ALA A 1 106 ? -7.707 3.498 12.933 1.00 92.75 106 ALA A C 1
ATOM 821 O O . ALA A 1 106 ? -8.366 3.017 13.849 1.00 92.75 106 ALA A O 1
ATOM 822 N N . VAL A 1 107 ? -8.169 3.574 11.679 1.00 93.44 107 VAL A N 1
ATOM 823 C CA . VAL A 1 107 ? -9.516 3.114 11.304 1.00 93.44 107 VAL A CA 1
ATOM 824 C C . VAL A 1 107 ? -9.657 1.600 11.486 1.00 93.44 107 VAL A C 1
ATOM 826 O O . VAL A 1 107 ? -10.654 1.153 12.044 1.00 93.44 107 VAL A O 1
ATOM 829 N N . ALA A 1 108 ? -8.653 0.811 11.088 1.00 91.75 108 ALA A N 1
ATOM 830 C CA . ALA A 1 108 ? -8.656 -0.638 11.293 1.00 91.75 108 ALA A CA 1
ATOM 831 C C . ALA A 1 108 ? -8.749 -1.017 12.777 1.00 91.75 108 ALA A C 1
ATOM 833 O O . ALA A 1 108 ? -9.495 -1.927 13.124 1.00 91.75 108 ALA A O 1
ATOM 834 N N . ILE A 1 109 ? -8.044 -0.301 13.660 1.00 94.06 109 ILE A N 1
ATOM 835 C CA . ILE A 1 109 ? -8.114 -0.513 15.112 1.00 94.06 109 ILE A CA 1
ATOM 836 C C . ILE A 1 109 ? -9.531 -0.242 15.619 1.00 94.06 109 ILE A C 1
ATOM 838 O O . ILE A 1 109 ? -10.080 -1.063 16.348 1.00 94.06 109 ILE A O 1
ATOM 842 N N . THR A 1 110 ? -10.142 0.877 15.219 1.00 93.12 110 THR A N 1
ATOM 843 C CA . THR A 1 110 ? -11.514 1.211 15.626 1.00 93.12 110 THR A CA 1
ATOM 844 C C . THR A 1 110 ? -12.528 0.186 15.119 1.00 93.12 110 THR A C 1
ATOM 846 O O . THR A 1 110 ? -13.364 -0.260 15.901 1.00 93.12 110 THR A O 1
ATOM 849 N N . ALA A 1 111 ? -12.436 -0.221 13.851 1.00 91.31 111 ALA A N 1
ATOM 850 C CA . ALA A 1 111 ? -13.319 -1.232 13.271 1.00 91.31 111 ALA A CA 1
ATOM 851 C C . ALA A 1 111 ? -13.165 -2.587 13.980 1.00 91.31 111 ALA A C 1
ATOM 853 O O . ALA A 1 111 ? -14.152 -3.174 14.405 1.00 91.31 111 ALA A O 1
ATOM 854 N N . THR A 1 112 ? -11.926 -3.030 14.221 1.00 91.38 112 THR A N 1
ATOM 855 C CA . THR A 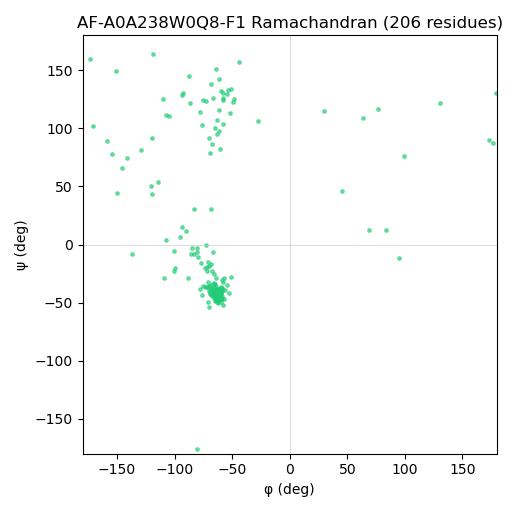1 112 ? -11.641 -4.300 14.914 1.00 91.38 112 THR A CA 1
ATOM 856 C C . THR A 1 112 ? -12.132 -4.279 16.364 1.00 91.38 112 THR A C 1
ATOM 858 O O . THR A 1 112 ? -12.674 -5.270 16.848 1.00 91.38 112 THR A O 1
ATOM 861 N N . ALA A 1 113 ? -11.956 -3.155 17.069 1.00 91.44 113 ALA A N 1
ATOM 862 C CA . ALA A 1 113 ? -12.440 -2.994 18.439 1.00 91.44 113 ALA A CA 1
ATOM 863 C C . ALA A 1 113 ? -13.968 -3.130 18.519 1.00 91.44 113 ALA A C 1
ATOM 865 O O . ALA A 1 113 ? -14.472 -3.767 19.443 1.00 91.44 113 ALA A O 1
ATOM 866 N N . ARG A 1 114 ? -14.689 -2.576 17.534 1.00 88.38 114 ARG A N 1
ATOM 867 C CA . ARG A 1 114 ? -16.149 -2.695 17.416 1.00 88.38 114 ARG A CA 1
ATOM 868 C C . ARG A 1 114 ? -16.579 -4.111 17.049 1.00 88.38 114 ARG A C 1
ATOM 870 O O . ARG A 1 114 ? -17.364 -4.702 17.778 1.00 88.38 114 ARG A O 1
ATOM 877 N N . GLU A 1 115 ? -16.025 -4.669 15.974 1.00 89.94 115 GLU A N 1
ATOM 878 C CA . GLU A 1 115 ? -16.360 -6.010 15.478 1.00 89.94 115 GLU A CA 1
ATOM 879 C C . GLU A 1 115 ? -16.142 -7.079 16.558 1.00 89.94 115 GLU A C 1
ATOM 881 O O . GLU A 1 115 ? -16.999 -7.927 16.808 1.00 89.94 115 GLU A O 1
ATOM 886 N N . ARG A 1 116 ? -14.990 -7.031 17.238 1.00 88.50 116 ARG A N 1
ATOM 887 C CA . ARG A 1 116 ? -14.594 -8.040 18.229 1.00 88.50 116 ARG A CA 1
ATOM 888 C C . ARG A 1 116 ? -14.939 -7.658 19.668 1.00 88.50 116 ARG A C 1
ATOM 890 O O . ARG A 1 116 ? -14.532 -8.379 20.577 1.00 88.50 116 ARG A O 1
ATOM 897 N N . ASN A 1 117 ? -15.657 -6.549 19.879 1.00 90.00 117 ASN A N 1
ATOM 898 C CA . ASN A 1 117 ? -16.030 -6.014 21.195 1.00 90.00 117 ASN A CA 1
ATOM 899 C C . ASN A 1 117 ? -14.860 -6.011 22.198 1.00 90.00 117 ASN A C 1
ATOM 901 O O . ASN A 1 117 ? -14.984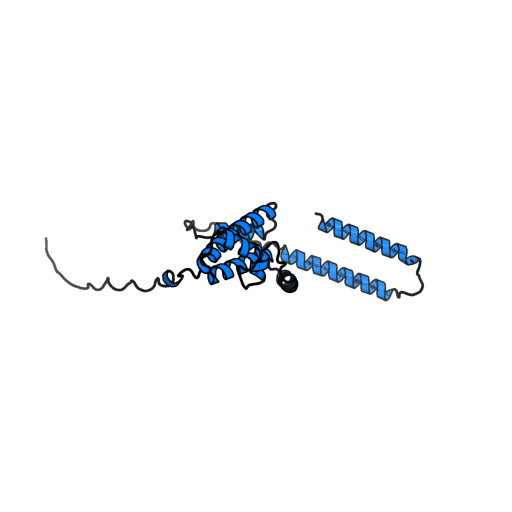 -6.457 23.339 1.00 90.00 117 ASN A O 1
ATOM 905 N N . CYS A 1 118 ? -13.689 -5.553 21.753 1.00 92.00 118 CYS A N 1
ATOM 906 C CA . CYS A 1 118 ? -12.463 -5.572 22.546 1.00 92.00 118 CYS A CA 1
ATOM 907 C C . CYS A 1 118 ? -11.912 -4.161 22.781 1.00 92.00 118 CYS A C 1
ATOM 909 O O . CYS A 1 118 ? -12.297 -3.196 22.122 1.00 92.00 118 CYS A O 1
ATOM 911 N N . SER A 1 119 ? -11.009 -4.022 23.756 1.00 93.50 119 SER A N 1
ATOM 912 C CA . SER A 1 119 ? -10.390 -2.728 24.043 1.00 93.50 119 SER A CA 1
ATOM 913 C C . SER A 1 119 ? -9.541 -2.247 22.864 1.00 93.50 119 SER A C 1
ATOM 915 O O . SER A 1 119 ? -8.930 -3.043 22.150 1.00 93.50 119 SER A O 1
ATOM 917 N N . THR A 1 120 ? -9.423 -0.927 22.706 1.00 91.06 120 THR A N 1
ATOM 918 C CA . THR A 1 120 ? -8.590 -0.309 21.661 1.00 91.06 120 THR A CA 1
ATOM 919 C C . THR A 1 120 ? -7.141 -0.800 21.702 1.00 91.06 120 THR A C 1
ATOM 921 O O . THR A 1 120 ? -6.528 -0.975 20.654 1.00 91.06 120 THR A O 1
ATOM 924 N N . ALA A 1 121 ? -6.601 -1.065 22.897 1.00 91.06 121 ALA A N 1
ATOM 925 C CA . ALA A 1 121 ? -5.257 -1.619 23.064 1.00 91.06 121 ALA A CA 1
ATOM 926 C C . ALA A 1 121 ? -5.154 -3.038 22.482 1.00 91.06 121 ALA A C 1
ATOM 928 O O . ALA A 1 121 ? -4.283 -3.302 21.661 1.00 91.06 121 ALA A O 1
ATOM 929 N N . ARG A 1 122 ? -6.106 -3.921 22.811 1.00 89.44 122 ARG A N 1
ATOM 930 C CA . ARG A 1 122 ? -6.136 -5.285 22.268 1.00 89.44 122 ARG A CA 1
ATOM 931 C C . ARG A 1 122 ? -6.363 -5.291 20.755 1.00 89.44 122 ARG A C 1
ATOM 933 O O . ARG A 1 122 ? -5.752 -6.084 20.047 1.00 89.44 122 ARG A O 1
ATOM 940 N N . ALA A 1 123 ? -7.205 -4.396 20.245 1.00 91.06 123 ALA A N 1
ATOM 941 C CA . ALA A 1 123 ? -7.393 -4.220 18.808 1.00 91.06 123 ALA A CA 1
ATOM 942 C C . ALA A 1 123 ? -6.111 -3.728 18.114 1.00 91.06 123 ALA A C 1
ATOM 944 O O . ALA A 1 123 ? -5.788 -4.196 17.023 1.00 91.06 123 ALA A O 1
ATOM 945 N N . ALA A 1 124 ? -5.351 -2.827 18.745 1.00 90.25 124 ALA A N 1
ATOM 946 C CA . ALA A 1 124 ? -4.056 -2.381 18.234 1.00 90.25 124 ALA A CA 1
ATOM 947 C C . ALA A 1 124 ? -3.051 -3.533 18.129 1.00 90.25 124 ALA A C 1
ATOM 949 O O . ALA A 1 124 ? -2.374 -3.640 17.105 1.00 90.25 124 ALA A O 1
ATOM 950 N N . ASP A 1 125 ? -3.020 -4.420 19.124 1.00 90.25 125 ASP A N 1
ATOM 951 C CA . ASP A 1 125 ? -2.173 -5.613 19.106 1.00 90.25 125 ASP A CA 1
ATOM 952 C C . ASP A 1 125 ? -2.570 -6.561 17.965 1.00 90.25 125 ASP A C 1
ATOM 954 O O . ASP A 1 125 ? -1.719 -6.949 17.169 1.00 90.25 125 ASP A O 1
ATOM 958 N N . LEU A 1 126 ? -3.867 -6.848 17.791 1.00 88.50 126 LEU A N 1
ATOM 959 C CA . LEU A 1 126 ? -4.365 -7.680 16.682 1.00 88.50 126 LEU A CA 1
ATOM 960 C C . LEU A 1 126 ? -4.033 -7.088 15.302 1.00 88.50 126 LEU A C 1
ATOM 962 O O . LEU A 1 126 ? -3.705 -7.809 14.353 1.00 88.50 126 LEU A O 1
ATOM 966 N N . VAL A 1 127 ? -4.098 -5.761 15.164 1.00 90.12 127 VAL A N 1
ATOM 967 C CA . VAL A 1 127 ? -3.705 -5.076 13.925 1.00 90.12 127 VAL A CA 1
ATOM 968 C C . VAL A 1 127 ? -2.190 -5.145 13.708 1.00 90.12 127 VAL A C 1
ATOM 970 O O . VAL A 1 127 ? -1.735 -5.269 12.567 1.00 90.12 127 VAL A O 1
ATOM 973 N N . ALA A 1 128 ? -1.397 -5.090 14.780 1.00 87.44 128 ALA A N 1
ATOM 974 C CA . ALA A 1 128 ? 0.054 -5.211 14.721 1.00 87.44 128 ALA A CA 1
ATOM 975 C C . ALA A 1 128 ? 0.514 -6.631 14.348 1.00 87.44 128 ALA A C 1
ATOM 977 O O . ALA A 1 128 ? 1.387 -6.757 13.488 1.00 87.44 128 ALA A O 1
ATOM 978 N N . THR A 1 129 ? -0.113 -7.681 14.885 1.00 85.81 129 THR A N 1
ATOM 979 C CA . THR A 1 129 ? 0.193 -9.092 14.560 1.00 85.81 129 THR A CA 1
ATOM 980 C C . THR A 1 129 ? -0.393 -9.539 13.212 1.00 85.81 129 THR A C 1
ATOM 982 O O . THR A 1 129 ? 0.018 -10.544 12.621 1.00 85.81 129 THR A O 1
ATOM 985 N N . GLY A 1 130 ? -1.341 -8.765 12.673 1.00 86.19 130 GLY A N 1
ATOM 986 C CA . GLY A 1 130 ? -2.020 -9.065 11.414 1.00 86.19 130 GLY A CA 1
ATOM 987 C C . GLY A 1 130 ? -3.195 -10.036 11.561 1.00 86.19 130 GLY A C 1
ATOM 988 O O . GLY A 1 130 ? -3.679 -10.525 10.550 1.00 86.19 130 GLY A O 1
ATOM 989 N N . GLU A 1 131 ? -3.649 -10.310 12.785 1.00 87.50 131 GLU A N 1
ATOM 990 C CA . GLU A 1 131 ? -4.789 -11.192 13.100 1.00 87.50 131 GLU A CA 1
ATOM 991 C C . GLU A 1 131 ? -6.149 -10.481 13.023 1.00 87.50 131 GLU A C 1
ATOM 993 O O . GLU A 1 131 ? -7.206 -11.086 13.189 1.00 87.50 131 GLU A O 1
ATOM 998 N N . TRP A 1 132 ? -6.136 -9.178 12.753 1.00 89.56 132 TRP A N 1
ATOM 999 C CA . TRP A 1 132 ? -7.343 -8.382 12.556 1.00 89.56 132 TRP A CA 1
ATOM 1000 C C . TRP A 1 132 ? -8.124 -8.731 11.276 1.00 89.56 132 TRP A C 1
ATOM 1002 O O . TRP A 1 132 ? -9.279 -8.345 11.155 1.00 89.56 132 TRP A O 1
ATOM 1012 N N . THR A 1 133 ? -7.525 -9.433 10.306 1.00 87.94 133 THR A N 1
ATOM 1013 C CA . THR A 1 133 ? -8.188 -9.782 9.040 1.00 87.94 133 THR A CA 1
ATOM 1014 C C . THR A 1 133 ? -7.661 -11.082 8.440 1.00 87.94 133 THR A C 1
ATOM 1016 O O . THR A 1 133 ? -6.474 -11.387 8.540 1.00 87.94 133 THR A O 1
ATOM 1019 N N . ASP A 1 134 ? -8.536 -11.796 7.733 1.00 85.44 134 ASP A N 1
ATOM 1020 C CA . ASP A 1 134 ? -8.188 -12.994 6.960 1.00 85.44 134 ASP A CA 1
ATOM 1021 C C . ASP A 1 134 ? -7.544 -12.670 5.597 1.00 85.44 134 ASP A C 1
ATOM 1023 O O . ASP A 1 134 ? -7.023 -13.557 4.922 1.00 85.44 134 ASP A O 1
ATOM 1027 N N . ASP A 1 135 ? -7.560 -11.401 5.159 1.00 84.00 135 ASP A N 1
ATOM 1028 C CA . ASP A 1 135 ? -6.924 -10.993 3.902 1.00 84.00 135 ASP A CA 1
ATOM 1029 C C . ASP A 1 135 ? -5.394 -10.866 4.082 1.00 84.00 135 ASP A C 1
ATOM 1031 O O . ASP A 1 135 ? -4.918 -9.953 4.771 1.00 84.00 135 ASP A O 1
ATOM 1035 N N . PRO A 1 136 ? -4.579 -11.713 3.419 1.00 80.25 136 PRO A N 1
ATOM 1036 C CA . PRO A 1 136 ? -3.131 -11.724 3.610 1.00 80.25 136 PRO A CA 1
ATOM 1037 C C . PRO A 1 136 ? -2.446 -10.436 3.129 1.00 80.25 136 PRO A C 1
ATOM 1039 O O . PRO A 1 136 ? -1.359 -10.100 3.607 1.00 80.25 136 PRO A O 1
ATOM 1042 N N . VAL A 1 137 ? -3.042 -9.709 2.177 1.00 81.56 137 VAL A N 1
ATOM 1043 C CA . VAL A 1 137 ? -2.506 -8.442 1.663 1.00 81.56 137 VAL A CA 1
ATOM 1044 C C . VAL A 1 137 ? -2.765 -7.320 2.663 1.00 81.56 137 VAL A C 1
ATOM 1046 O O . VAL A 1 137 ? -1.856 -6.532 2.932 1.00 81.56 137 VAL A O 1
ATOM 1049 N N . ALA A 1 138 ? -3.967 -7.272 3.237 1.00 85.06 138 ALA A N 1
ATOM 1050 C CA . ALA A 1 138 ? -4.332 -6.303 4.264 1.00 85.06 138 ALA A CA 1
ATOM 1051 C C . ALA A 1 138 ? -3.553 -6.540 5.570 1.00 85.06 138 ALA A C 1
ATOM 1053 O O . ALA A 1 138 ? -2.992 -5.593 6.131 1.00 85.06 138 ALA A O 1
ATOM 1054 N N . ALA A 1 139 ? -3.436 -7.802 5.999 1.00 85.19 139 ALA A N 1
ATOM 1055 C CA . ALA A 1 139 ? -2.664 -8.197 7.173 1.00 85.19 139 ALA A CA 1
ATOM 1056 C C . ALA A 1 139 ? -1.196 -7.761 7.043 1.00 85.19 139 ALA A C 1
ATOM 1058 O O . ALA A 1 139 ? -0.686 -7.037 7.894 1.00 85.19 139 ALA A O 1
ATOM 1059 N N . ALA A 1 140 ? -0.535 -8.096 5.930 1.00 82.88 140 ALA A N 1
ATOM 1060 C CA . ALA A 1 140 ? 0.860 -7.721 5.689 1.00 82.88 140 ALA A CA 1
ATOM 1061 C C . ALA A 1 140 ? 1.083 -6.222 5.402 1.00 82.88 140 ALA A C 1
ATOM 1063 O O . ALA A 1 140 ? 2.220 -5.747 5.396 1.00 82.88 140 ALA A O 1
ATOM 1064 N N . PHE A 1 141 ? 0.029 -5.459 5.097 1.00 85.94 141 PHE A N 1
ATOM 1065 C CA . PHE A 1 141 ? 0.153 -4.019 4.877 1.00 85.94 141 PHE A CA 1
ATOM 1066 C C . PHE A 1 141 ? 0.266 -3.235 6.192 1.00 85.94 141 PHE A C 1
ATOM 1068 O O . PHE A 1 141 ? 1.026 -2.257 6.249 1.00 85.94 141 PHE A O 1
ATOM 1075 N N . LEU A 1 142 ? -0.482 -3.655 7.220 1.00 86.44 142 LEU A N 1
ATOM 1076 C CA . LEU A 1 142 ? -0.544 -3.002 8.534 1.00 86.44 142 LEU A CA 1
ATOM 1077 C C . LEU A 1 142 ? 0.305 -3.689 9.608 1.00 86.44 142 LEU A C 1
ATOM 1079 O O . LEU A 1 142 ? 0.700 -3.022 10.568 1.00 86.44 142 LEU A O 1
ATOM 1083 N N . SER A 1 143 ? 0.622 -4.972 9.439 1.00 82.25 143 SER A N 1
ATOM 1084 C CA . SER A 1 143 ? 1.516 -5.703 10.330 1.00 82.25 143 SER A CA 1
ATOM 1085 C C . SER A 1 143 ? 2.976 -5.523 9.897 1.00 82.25 143 SER A C 1
ATOM 1087 O O . SER A 1 143 ? 3.320 -5.854 8.761 1.00 82.25 143 SER A O 1
ATOM 1089 N N . PRO A 1 144 ? 3.862 -5.007 10.768 1.00 69.69 144 PRO A N 1
ATOM 1090 C CA . PRO A 1 144 ? 5.302 -5.034 10.521 1.00 69.69 144 PRO A CA 1
ATOM 1091 C C . PRO A 1 144 ? 5.890 -6.453 10.610 1.00 69.69 144 PRO A C 1
ATOM 1093 O O . PRO A 1 144 ? 6.978 -6.681 10.087 1.00 69.69 144 PRO A O 1
ATOM 1096 N N . GLU A 1 145 ? 5.180 -7.389 11.246 1.00 61.69 145 GLU A N 1
ATOM 1097 C CA . GLU A 1 145 ? 5.622 -8.763 11.511 1.00 61.69 145 GLU A CA 1
ATOM 1098 C C . GLU A 1 145 ? 5.279 -9.721 10.360 1.00 61.69 145 GLU A C 1
ATOM 1100 O O . GLU A 1 145 ? 6.020 -10.670 10.098 1.00 61.69 145 GLU A O 1
ATOM 1105 N N . ARG A 1 146 ? 4.203 -9.458 9.602 1.00 64.44 146 ARG A N 1
ATOM 1106 C CA . ARG A 1 146 ? 3.841 -10.259 8.421 1.00 64.44 146 ARG A CA 1
ATOM 1107 C C . ARG A 1 146 ? 4.409 -9.686 7.127 1.00 64.44 146 ARG A C 1
ATOM 1109 O O . ARG A 1 146 ? 4.182 -8.539 6.755 1.00 64.44 146 ARG A O 1
ATOM 1116 N N . THR A 1 147 ? 5.088 -10.539 6.362 1.00 57.31 147 THR A N 1
ATOM 1117 C CA . THR A 1 147 ? 5.573 -10.195 5.018 1.00 57.31 147 THR A CA 1
ATOM 1118 C C . THR A 1 147 ? 4.548 -10.594 3.959 1.00 57.31 147 THR A C 1
ATOM 1120 O O . THR A 1 147 ? 4.089 -11.732 3.926 1.00 57.31 147 THR A O 1
ATOM 1123 N N . ALA A 1 148 ? 4.207 -9.671 3.054 1.00 59.03 148 ALA A N 1
ATOM 1124 C CA . ALA A 1 148 ? 3.254 -9.943 1.976 1.00 59.03 148 ALA A CA 1
ATOM 1125 C C . ALA A 1 148 ? 3.759 -11.067 1.043 1.00 59.03 148 ALA A C 1
ATOM 1127 O O . ALA A 1 148 ? 4.951 -11.066 0.703 1.00 59.03 148 ALA A O 1
ATOM 1128 N N . PRO A 1 149 ? 2.878 -11.959 0.541 1.00 60.06 149 PRO A N 1
ATOM 1129 C CA . PRO A 1 149 ? 3.270 -13.055 -0.341 1.00 60.06 149 PRO A CA 1
ATOM 1130 C C . PRO A 1 149 ? 4.050 -12.560 -1.566 1.00 60.06 149 PRO A C 1
ATOM 1132 O O . PRO A 1 149 ? 3.612 -11.657 -2.289 1.00 60.06 149 PRO A O 1
ATOM 1135 N N . ILE A 1 150 ? 5.206 -13.175 -1.832 1.00 51.78 150 ILE A N 1
ATOM 1136 C CA . ILE A 1 150 ? 6.141 -12.763 -2.894 1.00 51.78 150 ILE A CA 1
ATOM 1137 C C . ILE A 1 150 ? 5.463 -12.788 -4.278 1.00 51.78 150 ILE A C 1
ATOM 1139 O O . ILE A 1 150 ? 5.652 -11.862 -5.071 1.00 51.78 150 ILE A O 1
ATOM 1143 N N . GLY A 1 151 ? 4.597 -13.776 -4.540 1.00 49.78 151 GLY A N 1
ATOM 1144 C CA . GLY A 1 151 ? 3.861 -13.908 -5.805 1.00 49.78 151 GLY A CA 1
ATOM 1145 C C . GLY A 1 151 ? 2.957 -12.710 -6.127 1.00 49.78 151 GLY A C 1
ATOM 1146 O O . GLY A 1 151 ? 2.906 -12.253 -7.272 1.00 49.78 151 GLY A O 1
ATOM 1147 N N . HIS A 1 152 ? 2.324 -12.110 -5.113 1.00 58.28 152 HIS A N 1
ATOM 1148 C CA . HIS A 1 152 ? 1.483 -10.926 -5.303 1.00 58.28 152 HIS A CA 1
ATOM 1149 C C . HIS A 1 152 ? 2.317 -9.684 -5.660 1.00 58.28 152 HIS A C 1
ATOM 1151 O O . HIS A 1 152 ? 1.913 -8.873 -6.500 1.00 58.28 152 HIS A O 1
ATOM 1157 N N . ARG A 1 153 ? 3.527 -9.556 -5.094 1.00 57.56 153 ARG A N 1
ATOM 1158 C CA . ARG A 1 153 ? 4.467 -8.456 -5.393 1.00 57.56 153 ARG A CA 1
ATOM 1159 C C . ARG A 1 153 ? 4.969 -8.515 -6.836 1.00 57.56 153 ARG A C 1
ATOM 1161 O O . ARG A 1 153 ? 5.156 -7.473 -7.461 1.00 57.56 153 ARG A O 1
ATOM 1168 N N . ILE A 1 154 ? 5.167 -9.721 -7.369 1.00 55.31 154 ILE A N 1
ATOM 1169 C CA . ILE A 1 154 ? 5.599 -9.937 -8.756 1.00 55.31 154 ILE A CA 1
ATOM 1170 C C . ILE A 1 154 ? 4.459 -9.599 -9.724 1.00 55.31 154 ILE A C 1
ATOM 1172 O O . ILE A 1 154 ? 4.652 -8.796 -10.638 1.00 55.31 154 ILE A O 1
ATOM 1176 N N . ARG A 1 155 ? 3.251 -10.127 -9.481 1.00 57.28 155 ARG A N 1
ATOM 1177 C CA . ARG A 1 155 ? 2.075 -9.890 -10.334 1.00 57.28 155 ARG A CA 1
ATOM 1178 C C . ARG A 1 155 ? 1.694 -8.408 -10.393 1.00 57.28 155 ARG A C 1
ATOM 1180 O O . ARG A 1 155 ? 1.554 -7.853 -11.478 1.00 57.28 155 ARG A O 1
ATOM 1187 N N . THR A 1 156 ? 1.615 -7.724 -9.253 1.00 60.62 156 THR A N 1
ATOM 1188 C CA . THR A 1 156 ? 1.313 -6.277 -9.216 1.00 60.62 156 THR A CA 1
ATOM 1189 C C . THR A 1 156 ? 2.353 -5.437 -9.962 1.00 60.62 156 THR A C 1
ATOM 1191 O O . THR A 1 156 ? 1.987 -4.519 -10.697 1.00 60.62 156 THR A O 1
ATOM 1194 N N . ARG A 1 157 ? 3.641 -5.790 -9.856 1.00 58.91 157 ARG A N 1
ATOM 1195 C CA . ARG A 1 157 ? 4.729 -5.111 -10.575 1.00 58.91 157 ARG A CA 1
ATOM 1196 C C . ARG A 1 157 ? 4.669 -5.340 -12.091 1.00 58.91 157 ARG A C 1
ATOM 1198 O O . ARG A 1 157 ? 4.916 -4.392 -12.842 1.00 58.91 157 ARG A O 1
ATOM 1205 N N . LEU A 1 158 ? 4.302 -6.548 -12.529 1.00 56.53 158 LEU A N 1
ATOM 1206 C CA . LEU A 1 158 ? 4.081 -6.893 -13.942 1.00 56.53 158 LEU A CA 1
ATOM 1207 C C . LEU A 1 158 ? 2.896 -6.121 -14.537 1.00 56.53 158 LEU A C 1
ATOM 1209 O O . LEU A 1 158 ? 3.038 -5.509 -15.591 1.00 56.53 158 LEU A O 1
ATOM 1213 N N . LEU A 1 159 ? 1.778 -6.037 -13.810 1.00 60.34 159 LEU A N 1
ATOM 1214 C CA . LEU A 1 159 ? 0.584 -5.265 -14.192 1.00 60.34 159 LEU A CA 1
ATOM 1215 C C . LEU A 1 159 ? 0.760 -3.737 -14.075 1.00 60.34 159 LEU A C 1
ATOM 1217 O O . LEU A 1 159 ? -0.174 -2.984 -14.338 1.00 60.34 159 LEU A O 1
ATOM 1221 N N . GLY A 1 160 ? 1.933 -3.254 -13.650 1.00 55.84 160 GLY A N 1
ATOM 1222 C CA . GLY A 1 160 ? 2.204 -1.823 -13.487 1.00 55.84 160 GLY A CA 1
ATOM 1223 C C . GLY A 1 160 ? 1.427 -1.153 -12.346 1.00 55.84 160 GLY A C 1
ATOM 1224 O O . GLY A 1 160 ? 1.419 0.074 -12.262 1.00 55.84 160 GLY A O 1
ATOM 1225 N N . ARG A 1 161 ? 0.800 -1.930 -11.454 1.00 64.69 161 ARG A N 1
ATOM 1226 C CA . ARG A 1 161 ? 0.068 -1.421 -10.286 1.00 64.69 161 ARG A CA 1
ATOM 1227 C C . ARG A 1 161 ? 1.012 -1.242 -9.093 1.00 64.69 161 ARG A C 1
ATOM 1229 O O . ARG A 1 161 ? 1.953 -2.006 -8.885 1.00 64.69 161 ARG A O 1
ATOM 1236 N N . SER A 1 162 ? 0.765 -0.210 -8.290 1.00 74.44 162 SER A N 1
ATOM 1237 C CA . SER A 1 162 ? 1.543 0.053 -7.075 1.00 74.44 162 SER A CA 1
ATOM 1238 C C . SER A 1 162 ? 1.154 -0.915 -5.963 1.00 74.44 162 SER A C 1
ATOM 1240 O O . SER A 1 162 ? -0.002 -0.933 -5.550 1.00 74.44 162 SER A O 1
ATOM 1242 N N . THR A 1 163 ? 2.125 -1.647 -5.407 1.00 78.38 163 THR A N 1
ATOM 1243 C CA . THR A 1 163 ? 1.911 -2.535 -4.247 1.00 78.38 163 THR A CA 1
ATOM 1244 C C . THR A 1 163 ? 1.335 -1.795 -3.041 1.00 78.38 163 THR A C 1
ATOM 1246 O O . THR A 1 163 ? 0.628 -2.386 -2.238 1.00 78.38 163 THR A O 1
ATOM 1249 N N . PHE A 1 164 ? 1.634 -0.497 -2.912 1.00 83.44 164 PHE A N 1
ATOM 1250 C CA . PHE A 1 164 ? 1.095 0.343 -1.844 1.00 83.44 164 PHE A CA 1
ATOM 1251 C C . PHE A 1 164 ? -0.402 0.608 -2.034 1.00 83.44 164 PHE A C 1
ATOM 1253 O O . PHE A 1 164 ? -1.139 0.557 -1.062 1.00 83.44 164 PHE A O 1
ATOM 1260 N N . ARG A 1 165 ? -0.852 0.834 -3.279 1.00 87.38 165 ARG A N 1
ATOM 1261 C CA . ARG A 1 165 ? -2.279 1.013 -3.589 1.00 87.38 165 ARG A CA 1
ATOM 1262 C C . ARG A 1 165 ? -3.063 -0.247 -3.253 1.00 87.38 165 ARG A C 1
ATOM 1264 O O . ARG A 1 165 ? -4.025 -0.167 -2.511 1.00 87.38 165 ARG A O 1
ATOM 1271 N N . ALA A 1 166 ? -2.574 -1.391 -3.732 1.00 84.31 166 ALA A N 1
ATOM 1272 C CA . ALA A 1 166 ? -3.202 -2.680 -3.469 1.00 84.31 166 ALA A CA 1
ATOM 1273 C C . ALA A 1 166 ? -3.293 -2.986 -1.963 1.00 84.31 166 ALA A C 1
ATOM 1275 O O . ALA A 1 166 ? -4.291 -3.529 -1.516 1.00 84.31 166 ALA A O 1
ATOM 1276 N N . GLY A 1 167 ? -2.278 -2.604 -1.176 1.00 85.31 167 GLY A N 1
ATOM 1277 C CA . GLY A 1 167 ? -2.322 -2.731 0.284 1.00 85.31 167 GLY A CA 1
ATOM 1278 C C . GLY A 1 167 ? -3.396 -1.856 0.935 1.00 85.31 167 GLY A C 1
ATOM 1279 O O . GLY A 1 167 ? -4.149 -2.346 1.764 1.00 85.31 167 GLY A O 1
ATOM 1280 N N . VAL A 1 168 ? -3.502 -0.585 0.527 1.00 88.69 168 VAL A N 1
ATOM 1281 C CA . VAL A 1 168 ? -4.537 0.334 1.034 1.00 88.69 168 VAL A CA 1
ATOM 1282 C C . VAL A 1 168 ? -5.939 -0.148 0.655 1.00 88.69 168 VAL A C 1
ATOM 1284 O O . VAL A 1 168 ? -6.800 -0.219 1.522 1.00 88.69 168 VAL A O 1
ATOM 1287 N N . GLU A 1 169 ? -6.157 -0.524 -0.607 1.00 89.19 169 GLU A N 1
ATOM 1288 C CA . GLU A 1 169 ? -7.437 -1.058 -1.097 1.00 89.19 169 GLU A CA 1
ATOM 1289 C C . GLU A 1 169 ? -7.847 -2.332 -0.348 1.00 89.19 169 GLU A C 1
ATOM 1291 O O . GLU A 1 169 ? -8.980 -2.423 0.115 1.00 89.19 169 GLU A O 1
ATOM 1296 N N . ALA A 1 170 ? -6.918 -3.275 -0.153 1.00 87.50 170 ALA A N 1
ATOM 1297 C CA . ALA A 1 170 ? -7.182 -4.496 0.607 1.00 87.50 170 ALA A CA 1
ATOM 1298 C C . ALA A 1 170 ? -7.545 -4.191 2.067 1.00 87.50 170 ALA A C 1
ATOM 1300 O O . ALA A 1 170 ? -8.498 -4.755 2.600 1.00 87.50 170 ALA A O 1
ATOM 1301 N N . SER A 1 171 ? -6.835 -3.258 2.714 1.00 88.19 171 SER A N 1
ATOM 1302 C CA . SER A 1 171 ? -7.167 -2.844 4.079 1.00 88.19 171 SER A CA 1
ATOM 1303 C C . SER A 1 171 ? -8.533 -2.165 4.174 1.00 88.19 171 SER A C 1
ATOM 1305 O O . SER A 1 171 ? -9.275 -2.473 5.098 1.00 88.19 171 SER A O 1
ATOM 1307 N N . MET A 1 172 ? -8.89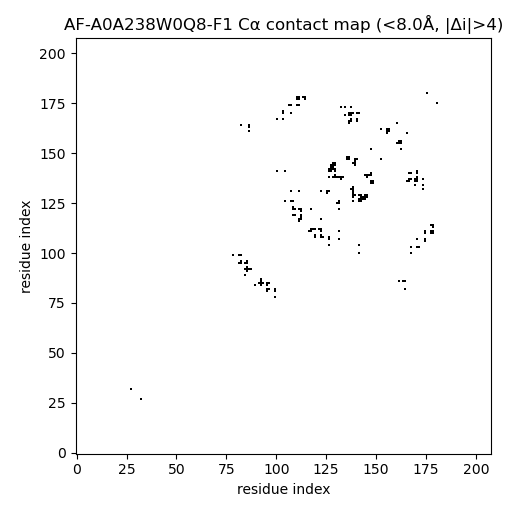9 -1.292 3.232 1.00 89.88 172 MET A N 1
ATOM 1308 C CA . MET A 1 172 ? -10.231 -0.670 3.212 1.00 89.88 172 MET A CA 1
ATOM 1309 C C . MET A 1 172 ? -11.338 -1.709 2.999 1.00 89.88 172 MET A C 1
ATOM 1311 O O . MET A 1 172 ? -12.334 -1.686 3.713 1.00 89.88 172 MET A O 1
ATOM 1315 N N . ALA A 1 173 ? -11.136 -2.665 2.087 1.00 88.88 173 ALA A N 1
ATOM 1316 C CA . ALA A 1 173 ? -12.082 -3.755 1.859 1.00 88.88 173 ALA A CA 1
ATOM 1317 C C . ALA A 1 173 ? -12.222 -4.682 3.080 1.00 88.88 173 ALA A C 1
ATOM 1319 O O . ALA A 1 173 ? -13.304 -5.198 3.344 1.00 88.88 173 ALA A O 1
ATOM 1320 N N . ALA A 1 174 ? -11.140 -4.905 3.831 1.00 88.06 174 ALA A N 1
ATOM 1321 C CA . ALA A 1 174 ? -11.179 -5.649 5.087 1.00 88.06 174 ALA A CA 1
ATOM 1322 C C . ALA A 1 174 ? -11.925 -4.884 6.190 1.00 88.06 174 ALA A C 1
ATOM 1324 O O . ALA A 1 174 ? -12.752 -5.474 6.874 1.00 88.06 174 ALA A O 1
ATOM 1325 N N . ILE A 1 175 ? -11.690 -3.573 6.315 1.00 89.38 175 ILE A N 1
ATOM 1326 C CA . ILE A 1 175 ? -12.411 -2.705 7.259 1.00 89.38 175 ILE A CA 1
ATOM 1327 C C . ILE A 1 175 ? -13.911 -2.703 6.956 1.00 89.38 175 ILE A C 1
ATOM 1329 O O . ILE A 1 175 ? -14.704 -2.860 7.872 1.00 89.38 175 ILE A O 1
ATOM 1333 N N . GLN A 1 176 ? -14.304 -2.581 5.686 1.00 88.00 176 GLN A N 1
ATOM 1334 C CA . GLN A 1 176 ? -15.715 -2.592 5.289 1.00 88.00 176 GLN A CA 1
ATOM 1335 C C . GLN A 1 176 ? -16.405 -3.935 5.580 1.00 88.00 176 GLN A C 1
ATOM 1337 O O . GLN A 1 176 ? -17.606 -3.971 5.815 1.00 88.00 176 GLN A O 1
ATOM 1342 N N . ARG A 1 177 ? -15.656 -5.045 5.569 1.00 85.25 177 ARG A N 1
ATOM 1343 C CA . ARG A 1 177 ? -16.170 -6.359 5.984 1.00 85.25 177 ARG A CA 1
ATOM 1344 C C . ARG A 1 177 ? -16.339 -6.470 7.501 1.00 85.25 177 ARG A C 1
ATOM 1346 O O . ARG A 1 177 ? -17.283 -7.114 7.938 1.00 85.25 177 ARG A O 1
ATOM 1353 N N . ALA A 1 178 ? -15.431 -5.866 8.265 1.00 81.38 178 ALA A N 1
ATOM 1354 C CA . ALA A 1 178 ? -15.446 -5.862 9.728 1.00 81.38 178 ALA A CA 1
ATOM 1355 C C . ALA A 1 178 ? -16.504 -4.911 10.317 1.00 81.38 178 ALA A C 1
ATOM 1357 O O . ALA A 1 178 ? -17.107 -5.202 11.345 1.00 81.38 178 ALA A O 1
ATOM 1358 N N . ASP A 1 179 ? -16.728 -3.774 9.658 1.00 79.06 179 ASP A N 1
ATOM 1359 C CA . ASP A 1 179 ? -17.731 -2.769 10.011 1.00 79.06 179 ASP A CA 1
ATOM 1360 C C . ASP A 1 179 ? -18.545 -2.461 8.741 1.00 79.06 179 ASP A C 1
ATOM 1362 O O . ASP A 1 179 ? -18.221 -1.509 8.015 1.00 79.06 179 ASP A O 1
ATOM 1366 N N . PRO A 1 180 ? -19.547 -3.303 8.396 1.00 68.31 180 PRO A N 1
ATOM 1367 C CA . PRO A 1 180 ? -20.478 -3.006 7.324 1.00 68.31 180 PRO A CA 1
ATOM 1368 C C . PRO A 1 180 ? -21.319 -1.816 7.775 1.00 68.31 180 PRO A C 1
ATOM 1370 O O . PRO A 1 180 ? -22.386 -1.966 8.367 1.00 68.31 180 PRO A O 1
ATOM 1373 N N . LEU A 1 181 ? -20.807 -0.611 7.523 1.00 63.34 181 LEU A N 1
ATOM 1374 C CA . LEU A 1 181 ? -21.594 0.605 7.628 1.00 63.34 181 LEU A CA 1
ATOM 1375 C C . LEU A 1 181 ? -22.870 0.385 6.823 1.00 63.34 181 LEU A C 1
ATOM 1377 O O . LEU A 1 181 ? -22.805 -0.113 5.694 1.00 63.34 181 LEU A O 1
ATOM 1381 N N . ASP A 1 182 ? -24.001 0.752 7.415 1.00 49.84 182 ASP A N 1
ATOM 1382 C CA . ASP A 1 182 ? -25.319 0.697 6.802 1.00 49.84 182 ASP A CA 1
ATOM 1383 C C . ASP A 1 182 ? -25.337 1.589 5.548 1.00 49.84 182 ASP A C 1
ATOM 1385 O O . ASP A 1 182 ? -25.679 2.769 5.560 1.00 49.84 182 ASP A O 1
ATOM 1389 N N . THR A 1 183 ? -24.836 1.035 4.447 1.00 52.19 183 THR A N 1
ATOM 1390 C CA . THR A 1 183 ? -24.678 1.715 3.158 1.00 52.19 183 THR A CA 1
ATOM 1391 C C . THR A 1 183 ? -26.024 1.731 2.417 1.00 52.19 183 THR A C 1
ATOM 1393 O O . THR A 1 183 ? -26.140 2.341 1.358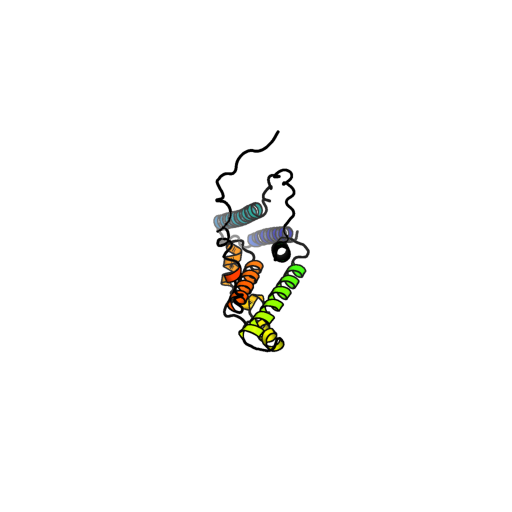 1.00 52.19 183 THR A O 1
ATOM 1396 N N . GLY A 1 184 ? -27.060 1.098 2.989 1.00 41.78 184 GLY A N 1
ATOM 1397 C CA . GLY A 1 184 ? -28.414 1.043 2.446 1.00 41.78 184 GLY A CA 1
ATOM 1398 C C . GLY A 1 184 ? -29.143 2.391 2.446 1.00 41.78 184 GLY A C 1
ATOM 1399 O O . GLY A 1 184 ? -30.014 2.595 1.613 1.00 41.78 184 GLY A O 1
ATOM 1400 N N . SER A 1 185 ? -28.754 3.355 3.290 1.00 42.22 185 SER A N 1
ATOM 1401 C CA . SER A 1 185 ? -29.436 4.662 3.353 1.00 42.22 185 SER A CA 1
ATOM 1402 C C . SER A 1 185 ? -29.015 5.663 2.262 1.00 42.22 185 SER A C 1
ATOM 1404 O O . SER A 1 185 ? -29.588 6.748 2.189 1.00 42.22 185 SER A O 1
ATOM 1406 N N . LEU A 1 186 ? -28.010 5.358 1.432 1.00 54.72 186 LEU A N 1
ATOM 1407 C CA . LEU A 1 186 ? -27.542 6.263 0.364 1.00 54.72 186 LEU A CA 1
ATOM 1408 C C . LEU A 1 186 ? -27.941 5.797 -1.045 1.00 54.72 186 LEU A C 1
ATOM 1410 O O . LEU A 1 186 ? -27.559 6.430 -2.028 1.00 54.72 186 LEU A O 1
ATOM 1414 N N . ALA A 1 187 ? -28.706 4.710 -1.146 1.00 45.84 187 ALA A N 1
ATOM 141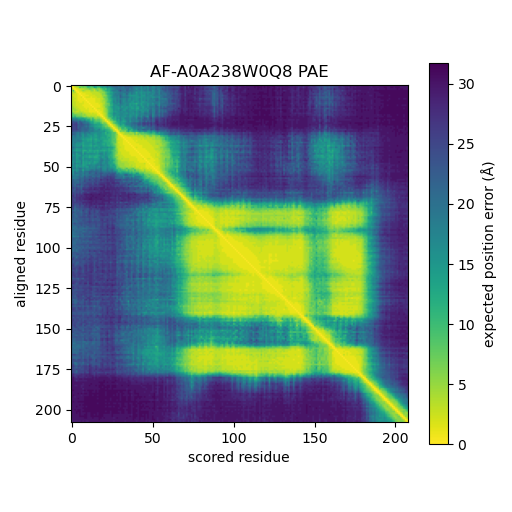5 C CA . ALA A 1 187 ? -29.184 4.154 -2.403 1.00 45.84 187 ALA A CA 1
ATOM 1416 C C . ALA A 1 187 ? -30.712 4.250 -2.508 1.00 45.84 187 ALA A C 1
ATOM 1418 O O . ALA A 1 187 ? -31.356 3.239 -2.746 1.00 45.84 187 ALA A O 1
ATOM 1419 N N . ASP A 1 188 ? -31.287 5.444 -2.327 1.00 43.03 188 ASP A N 1
ATOM 1420 C CA . ASP A 1 188 ? -32.592 5.739 -2.936 1.00 43.03 188 ASP A CA 1
ATOM 1421 C C . ASP A 1 188 ? -32.862 7.253 -3.072 1.00 43.03 188 ASP A C 1
ATOM 1423 O O . ASP A 1 188 ? -33.388 7.888 -2.159 1.00 43.03 188 ASP A O 1
ATOM 1427 N N . PRO A 1 189 ? -32.472 7.892 -4.190 1.00 47.06 189 PRO A N 1
ATOM 1428 C CA . PRO A 1 189 ? -32.978 9.212 -4.551 1.00 47.06 189 PRO A CA 1
ATOM 1429 C C . PRO A 1 189 ? -34.250 9.160 -5.419 1.00 47.06 189 PRO A C 1
ATOM 1431 O O . PRO A 1 189 ? -34.637 10.197 -5.951 1.00 47.06 189 PRO A O 1
ATOM 1434 N N . GLU A 1 190 ? -34.917 8.010 -5.580 1.00 45.84 190 GLU A N 1
ATOM 1435 C CA . GLU A 1 190 ? -36.039 7.869 -6.523 1.00 45.84 190 GLU A CA 1
ATOM 1436 C C . GLU A 1 190 ? -37.354 7.444 -5.846 1.00 45.84 190 GLU A C 1
ATOM 1438 O O . GLU A 1 190 ? -38.041 6.528 -6.281 1.00 45.84 190 GLU A O 1
ATOM 1443 N N . ALA A 1 191 ? -37.746 8.136 -4.771 1.00 46.38 191 ALA A N 1
ATOM 1444 C CA . ALA A 1 191 ? -39.090 7.986 -4.203 1.00 46.38 191 ALA A CA 1
ATOM 1445 C C . ALA A 1 191 ? -39.616 9.263 -3.529 1.00 46.38 191 ALA A C 1
ATOM 1447 O O . ALA A 1 191 ? -40.161 9.208 -2.433 1.00 46.38 191 ALA A O 1
ATOM 1448 N N . THR A 1 192 ? -39.464 10.442 -4.141 1.00 45.69 192 THR A N 1
ATOM 1449 C CA . THR A 1 192 ? -40.310 11.609 -3.808 1.00 45.69 192 THR A CA 1
ATOM 1450 C C . THR A 1 192 ? -40.387 12.565 -4.996 1.00 45.69 192 THR A C 1
ATOM 1452 O O . THR A 1 192 ? -39.745 13.606 -5.020 1.00 45.69 192 THR A O 1
ATOM 1455 N N . THR A 1 193 ? -41.208 12.209 -5.977 1.00 46.69 193 THR A N 1
ATOM 1456 C CA . THR A 1 193 ? -41.994 13.179 -6.755 1.00 46.69 193 THR A CA 1
ATOM 1457 C C . THR A 1 193 ? -43.316 12.508 -7.098 1.00 46.69 193 THR A C 1
ATOM 1459 O O . THR A 1 193 ? -43.596 12.186 -8.247 1.00 46.69 193 THR A O 1
ATOM 1462 N N . ASP A 1 194 ? -44.105 12.244 -6.058 1.00 47.22 194 ASP A N 1
ATOM 1463 C CA . ASP A 1 194 ? -45.553 12.146 -6.190 1.00 47.22 194 ASP A CA 1
ATOM 1464 C C . ASP A 1 194 ? -46.155 13.369 -5.487 1.00 47.22 194 ASP A C 1
ATOM 1466 O O . ASP A 1 194 ? -45.833 13.649 -4.331 1.00 47.22 194 ASP A O 1
ATOM 1470 N N . GLY A 1 195 ? -46.976 14.117 -6.222 1.00 49.53 195 GLY A N 1
ATOM 1471 C CA . GLY A 1 195 ? -47.770 15.228 -5.705 1.00 49.53 195 GLY A CA 1
ATOM 1472 C C . GLY A 1 195 ? -47.213 16.636 -5.933 1.00 49.53 195 GLY A C 1
ATOM 1473 O O . GLY A 1 195 ? -46.749 17.256 -4.984 1.00 49.53 195 GLY A O 1
ATOM 1474 N N . ALA A 1 196 ? -47.334 17.165 -7.159 1.00 46.28 196 ALA A N 1
ATOM 1475 C CA . ALA A 1 196 ? -47.831 18.531 -7.424 1.00 46.28 196 ALA A CA 1
ATOM 1476 C C . ALA A 1 196 ? -47.686 18.915 -8.911 1.00 46.28 196 ALA A C 1
ATOM 1478 O O . ALA A 1 196 ? -46.668 19.470 -9.294 1.00 46.28 196 ALA A O 1
ATOM 1479 N N . GLU A 1 197 ? -48.701 18.630 -9.734 1.00 42.53 197 GLU A N 1
ATOM 1480 C CA . GLU A 1 197 ? -49.309 19.607 -10.665 1.00 42.53 197 GLU A CA 1
ATOM 1481 C C . GLU A 1 197 ? -50.378 18.916 -11.519 1.00 42.53 197 GLU A C 1
ATOM 1483 O O . GLU A 1 197 ? -50.144 18.425 -12.621 1.00 42.53 197 GLU A O 1
ATOM 1488 N N . ALA A 1 198 ? -51.592 18.884 -10.982 1.00 46.91 198 ALA A N 1
ATOM 1489 C CA . ALA A 1 198 ? -52.803 18.753 -11.773 1.00 46.91 198 ALA A CA 1
ATOM 1490 C C . ALA A 1 198 ? -53.862 19.648 -11.124 1.00 46.91 198 ALA A C 1
ATOM 1492 O O . ALA A 1 198 ? -54.756 19.164 -10.440 1.00 46.91 198 ALA A O 1
ATOM 1493 N N . ASP A 1 199 ? -53.725 20.962 -11.305 1.00 45.81 199 ASP A N 1
ATOM 1494 C CA . ASP A 1 199 ? -54.847 21.884 -11.143 1.00 45.81 199 ASP A CA 1
ATOM 1495 C C . ASP A 1 199 ? -55.076 22.613 -12.466 1.00 45.81 199 ASP A C 1
ATOM 1497 O O . ASP A 1 199 ? -54.450 23.617 -12.804 1.00 45.81 199 ASP A O 1
ATOM 1501 N N . ALA A 1 200 ? -55.948 22.007 -13.265 1.00 43.78 200 ALA A N 1
ATOM 1502 C CA . ALA A 1 200 ? -56.533 22.611 -14.436 1.00 43.78 200 ALA A CA 1
ATOM 1503 C C . ALA A 1 200 ? -57.981 22.987 -14.100 1.00 43.78 200 ALA A C 1
ATOM 1505 O O . ALA A 1 200 ? -58.847 22.116 -14.050 1.00 43.78 200 ALA A O 1
ATOM 1506 N N . GLY A 1 201 ? -58.262 24.289 -14.011 1.00 41.25 201 GLY A N 1
ATOM 1507 C CA . GLY A 1 201 ? -59.511 24.825 -14.550 1.00 41.25 201 GLY A CA 1
ATOM 1508 C C . GLY A 1 201 ? -60.360 25.731 -13.654 1.00 41.25 201 GLY A C 1
ATOM 1509 O O . GLY A 1 201 ? -60.973 25.285 -12.696 1.00 41.25 201 GLY A O 1
ATOM 1510 N N . LYS A 1 202 ? -60.568 26.943 -14.195 1.00 46.12 202 LYS A N 1
ATOM 1511 C CA . LYS A 1 202 ? -61.735 27.844 -14.066 1.00 46.12 202 LYS A CA 1
ATOM 1512 C C . LYS A 1 202 ? -61.909 28.642 -12.769 1.00 46.12 202 LYS A C 1
ATOM 1514 O O . LYS A 1 202 ? -62.295 28.096 -11.753 1.00 46.12 202 LYS A O 1
ATOM 1519 N N . HIS A 1 203 ? -61.838 29.970 -12.911 1.00 45.88 203 HIS A N 1
ATOM 1520 C CA . HIS A 1 203 ? -62.946 30.926 -12.696 1.00 45.88 203 HIS A CA 1
ATOM 1521 C C . HIS A 1 203 ? -62.486 32.318 -13.202 1.00 45.88 203 HIS A C 1
ATOM 1523 O O . HIS A 1 203 ? -61.488 32.845 -12.735 1.00 45.88 203 HIS A O 1
ATOM 1529 N N . THR A 1 204 ? -62.910 32.757 -14.395 1.00 50.59 204 THR A N 1
ATOM 1530 C CA . THR A 1 204 ? -64.021 33.703 -14.677 1.00 50.59 204 THR A CA 1
ATOM 1531 C C . THR A 1 204 ? -63.842 35.127 -14.132 1.00 50.59 204 THR A C 1
ATOM 1533 O O . THR A 1 204 ? -63.975 35.349 -12.938 1.00 50.59 204 THR A O 1
ATOM 1536 N N . THR A 1 205 ? -63.603 36.052 -15.072 1.00 49.19 205 THR A N 1
ATOM 1537 C CA . THR A 1 205 ? -64.220 37.381 -15.272 1.00 49.19 205 THR A CA 1
ATOM 1538 C C . THR A 1 205 ? -64.748 38.159 -14.063 1.00 49.19 205 THR A C 1
ATOM 1540 O O . THR A 1 205 ? -65.775 37.788 -13.516 1.00 49.19 205 THR A O 1
ATOM 1543 N N . GLU A 1 206 ? -64.113 39.304 -13.789 1.00 44.66 206 GLU A N 1
ATOM 1544 C CA . GLU A 1 206 ? -64.650 40.650 -13.461 1.00 44.66 206 GLU A CA 1
ATOM 1545 C C . GLU A 1 206 ? -63.392 41.530 -13.228 1.00 44.66 206 GLU A C 1
ATOM 1547 O O . GLU A 1 206 ? -62.445 41.071 -12.603 1.00 44.66 206 GLU A O 1
ATOM 1552 N N . ALA A 1 207 ? -63.177 42.718 -13.795 1.00 43.72 207 ALA A N 1
ATOM 1553 C CA . ALA A 1 207 ? -64.013 43.907 -13.835 1.00 43.72 207 ALA A CA 1
ATOM 1554 C C . ALA A 1 207 ? -63.381 44.977 -14.762 1.00 43.72 207 ALA A C 1
ATOM 1556 O O . ALA A 1 207 ? -62.161 44.981 -14.933 1.00 43.72 207 ALA A O 1
ATOM 1557 N N . GLY A 1 208 ? -64.205 45.927 -15.229 1.00 40.28 208 GLY A N 1
ATOM 1558 C CA . GLY A 1 208 ? -63.788 47.298 -15.578 1.00 40.28 208 GLY A CA 1
ATOM 1559 C C . GLY A 1 208 ? -63.486 47.573 -17.040 1.00 40.28 208 GLY A C 1
ATOM 1560 O O . GLY A 1 208 ? -62.298 47.476 -17.407 1.00 40.28 208 GLY A O 1
#